Protein AF-A0A7I8DFI3-F1 (afdb_monomer_lite)

Structure (mmCIF, N/CA/C/O backbone):
data_AF-A0A7I8DFI3-F1
#
_entry.id   AF-A0A7I8DFI3-F1
#
loop_
_atom_site.group_PDB
_atom_site.id
_atom_site.type_symbol
_atom_site.label_atom_id
_atom_site.label_alt_id
_atom_site.label_comp_id
_atom_site.label_asym_id
_atom_site.label_entity_id
_atom_site.label_seq_id
_atom_site.pdbx_PDB_ins_code
_atom_site.Cartn_x
_atom_site.Cartn_y
_atom_site.Cartn_z
_atom_site.occupancy
_atom_site.B_iso_or_equiv
_atom_site.auth_seq_id
_atom_site.auth_comp_id
_atom_site.auth_asym_id
_atom_site.auth_atom_id
_atom_site.pdbx_PDB_model_num
ATOM 1 N N . MET A 1 1 ? -10.247 8.284 26.588 1.00 48.25 1 MET A N 1
ATOM 2 C CA . MET A 1 1 ? -9.573 8.426 25.280 1.00 48.25 1 MET A CA 1
ATOM 3 C C . MET A 1 1 ? -10.439 7.725 24.254 1.00 48.25 1 MET A C 1
ATOM 5 O O . MET A 1 1 ? -11.076 6.740 24.604 1.00 48.25 1 MET A O 1
ATOM 9 N N . GLN A 1 2 ? -10.587 8.291 23.060 1.00 51.72 2 GLN A N 1
ATOM 10 C CA . GLN A 1 2 ? -11.470 7.732 22.039 1.00 51.72 2 GLN A CA 1
ATOM 11 C C . GLN A 1 2 ? -10.764 6.506 21.440 1.00 51.72 2 GLN A C 1
ATOM 13 O O . GLN A 1 2 ? -9.836 6.651 20.656 1.00 51.72 2 GLN A O 1
ATOM 18 N N . ASN A 1 3 ? -11.140 5.308 21.894 1.00 86.12 3 ASN A N 1
ATOM 19 C CA . ASN A 1 3 ? -10.508 4.035 21.516 1.00 86.12 3 ASN A CA 1
ATOM 20 C C . ASN A 1 3 ? -11.004 3.497 20.161 1.00 86.12 3 ASN A C 1
ATOM 22 O O . ASN A 1 3 ? -10.806 2.327 19.854 1.00 86.12 3 ASN A O 1
ATOM 26 N N . GLU A 1 4 ? -11.672 4.325 19.359 1.00 94.19 4 GLU A N 1
ATOM 27 C CA . GLU A 1 4 ? -12.255 3.931 18.079 1.00 94.19 4 GLU A CA 1
ATOM 28 C C . GLU A 1 4 ? -11.700 4.803 16.952 1.00 94.19 4 GLU A C 1
ATOM 30 O O . GLU A 1 4 ? -11.611 6.024 17.091 1.00 94.19 4 GLU A O 1
ATOM 35 N N . ILE A 1 5 ? -11.354 4.169 15.831 1.00 96.00 5 ILE A N 1
ATOM 36 C CA . ILE A 1 5 ? -10.834 4.817 14.626 1.00 96.00 5 ILE A CA 1
ATOM 37 C C . ILE A 1 5 ? -11.702 4.398 13.439 1.00 96.00 5 ILE A C 1
ATOM 39 O O . ILE A 1 5 ? -11.928 3.208 13.222 1.00 96.00 5 ILE A O 1
ATOM 43 N N . TYR A 1 6 ? -12.177 5.370 12.663 1.00 97.81 6 TYR A N 1
ATOM 44 C CA . TYR A 1 6 ? -12.837 5.103 11.385 1.00 97.81 6 TYR A CA 1
ATOM 45 C C . TYR A 1 6 ? -11.787 4.946 10.292 1.00 97.81 6 TYR A C 1
ATOM 47 O O . TYR A 1 6 ? -10.889 5.778 10.171 1.00 97.81 6 TYR A O 1
ATOM 55 N N . LEU A 1 7 ? -11.908 3.875 9.517 1.00 98.25 7 LEU A N 1
ATOM 56 C CA . LEU A 1 7 ? -10.921 3.463 8.530 1.00 98.25 7 LEU A CA 1
ATOM 57 C C . LEU A 1 7 ? -11.577 3.243 7.168 1.00 98.25 7 LEU A C 1
ATOM 59 O O . LEU A 1 7 ? -12.704 2.751 7.073 1.00 98.25 7 LEU A O 1
ATOM 63 N N . TYR A 1 8 ? -10.8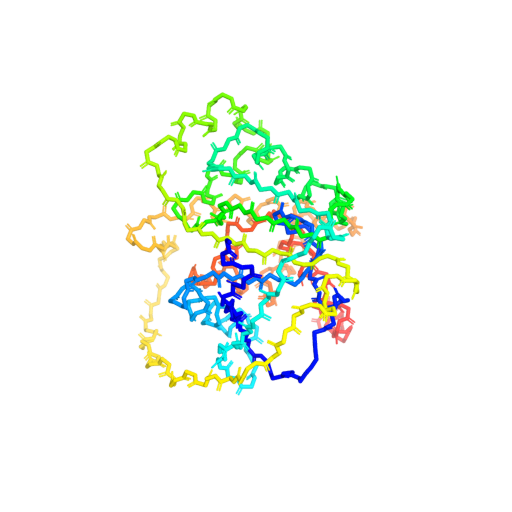32 3.566 6.119 1.00 98.19 8 TYR A N 1
ATOM 64 C CA . TYR A 1 8 ? -11.241 3.439 4.729 1.00 98.19 8 TYR A CA 1
ATOM 65 C C . TYR A 1 8 ? -10.235 2.593 3.952 1.00 98.19 8 TYR A C 1
ATOM 67 O O . TYR A 1 8 ? -9.026 2.772 4.095 1.00 98.19 8 TYR A O 1
ATOM 75 N N . HIS A 1 9 ? -10.735 1.687 3.114 1.00 97.56 9 HIS A N 1
ATOM 76 C CA . HIS A 1 9 ? -9.928 0.866 2.213 1.00 97.56 9 HIS A CA 1
ATOM 77 C C . HIS A 1 9 ? -10.439 0.991 0.779 1.00 97.56 9 HIS A C 1
ATOM 79 O O . HIS A 1 9 ? -11.608 0.710 0.511 1.00 97.56 9 HIS A O 1
ATOM 85 N N . GLY A 1 10 ? -9.560 1.403 -0.133 1.00 95.88 10 GLY A N 1
ATOM 86 C CA . GLY A 1 10 ? -9.844 1.440 -1.564 1.00 95.88 10 GLY A CA 1
ATOM 87 C C . GLY A 1 10 ? -9.598 0.085 -2.219 1.00 95.88 10 GLY A C 1
ATOM 88 O O . GLY A 1 10 ? -8.561 -0.530 -1.991 1.00 95.88 10 GLY A O 1
ATOM 89 N N . THR A 1 11 ? -10.524 -0.376 -3.053 1.00 95.06 11 THR A N 1
ATOM 90 C CA . THR A 1 11 ? -10.401 -1.654 -3.767 1.00 95.06 11 THR A CA 1
ATOM 91 C C . THR A 1 11 ? -11.134 -1.619 -5.106 1.00 95.06 11 THR A C 1
ATOM 93 O O . THR A 1 11 ? -12.069 -0.839 -5.302 1.00 95.06 11 THR A O 1
ATOM 96 N N . ASN A 1 12 ? -10.720 -2.485 -6.027 1.00 92.31 12 ASN A N 1
ATOM 97 C CA . ASN A 1 12 ? -11.369 -2.718 -7.314 1.00 92.31 12 ASN A CA 1
ATOM 98 C C . ASN A 1 12 ? -12.261 -3.980 -7.344 1.00 92.31 12 ASN A C 1
ATOM 100 O O . ASN A 1 12 ? -12.856 -4.306 -8.374 1.00 92.31 12 ASN A O 1
ATOM 104 N N . VAL A 1 13 ? -12.358 -4.695 -6.220 1.00 92.44 13 VAL A N 1
ATOM 105 C CA . VAL A 1 13 ? -13.140 -5.933 -6.061 1.00 92.44 13 VAL A CA 1
ATOM 106 C C . VAL A 1 13 ? -14.003 -5.877 -4.804 1.00 92.44 13 VAL A C 1
ATOM 108 O O . VAL A 1 13 ? -13.633 -5.235 -3.815 1.00 92.44 13 VAL A O 1
ATOM 111 N N . LYS A 1 14 ? -15.156 -6.549 -4.820 1.00 90.69 14 LYS A N 1
ATOM 112 C CA . LYS A 1 14 ? -16.031 -6.651 -3.646 1.00 90.69 14 LYS A CA 1
ATOM 113 C C . LYS A 1 14 ? -15.578 -7.803 -2.753 1.00 90.69 14 LYS A C 1
ATOM 115 O O . LYS A 1 14 ? -15.264 -8.886 -3.230 1.00 90.69 14 LYS A O 1
ATOM 120 N N . PHE A 1 15 ? -15.608 -7.583 -1.444 1.00 91.88 15 PHE A N 1
ATOM 121 C CA . PHE A 1 15 ? -15.392 -8.633 -0.453 1.00 91.88 15 PHE A CA 1
ATOM 122 C C . PHE A 1 15 ? -16.212 -8.351 0.806 1.00 91.88 15 PHE A C 1
ATOM 124 O O . PHE A 1 15 ? -16.475 -7.193 1.130 1.00 91.88 15 PHE A O 1
ATOM 131 N N . ASP A 1 16 ? -16.593 -9.410 1.518 1.00 87.00 16 ASP A N 1
ATOM 132 C CA . ASP A 1 16 ? -17.374 -9.310 2.760 1.00 87.00 16 ASP A CA 1
ATOM 133 C C . ASP A 1 16 ? -16.516 -9.551 4.013 1.00 87.00 16 ASP A C 1
ATOM 135 O O . ASP A 1 16 ? -16.893 -9.162 5.117 1.00 87.00 16 ASP A O 1
ATOM 139 N N . GLN A 1 17 ? -15.346 -10.179 3.854 1.00 90.38 17 GLN A N 1
ATOM 140 C CA . GLN A 1 17 ? -14.387 -10.434 4.929 1.00 90.38 17 GLN A CA 1
ATOM 141 C C . GLN A 1 17 ? -12.964 -10.128 4.465 1.00 90.38 17 GLN A C 1
ATOM 143 O O . GLN A 1 17 ? -12.617 -10.350 3.307 1.00 90.38 17 GLN A O 1
ATOM 148 N N . VAL A 1 18 ? -12.147 -9.610 5.383 1.00 95.50 18 VAL A N 1
ATOM 149 C CA . VAL A 1 18 ? -10.734 -9.326 5.125 1.00 95.50 18 VAL A CA 1
ATOM 150 C C . VAL A 1 18 ? -9.937 -10.624 5.199 1.00 95.50 18 VAL A C 1
ATOM 152 O O . VAL A 1 18 ? -9.877 -11.254 6.254 1.00 95.50 18 VAL A O 1
ATOM 155 N N . ASP A 1 19 ? -9.272 -10.975 4.102 1.00 93.44 19 ASP A N 1
ATOM 156 C CA . ASP A 1 19 ? -8.292 -12.056 4.058 1.00 93.44 19 ASP A CA 1
ATOM 157 C C . ASP A 1 19 ? -6.884 -11.483 3.840 1.00 93.44 19 ASP A C 1
ATOM 159 O O . ASP A 1 19 ? -6.565 -10.920 2.791 1.00 93.44 19 ASP A O 1
ATOM 163 N N . LEU A 1 20 ? -6.021 -11.638 4.848 1.00 93.81 20 LEU A N 1
ATOM 164 C CA . LEU A 1 20 ? -4.635 -11.159 4.811 1.00 93.81 20 LEU A CA 1
ATOM 165 C C . LEU A 1 20 ? -3.790 -11.877 3.749 1.00 93.81 20 LEU A C 1
ATOM 167 O O . LEU A 1 20 ? -2.759 -11.345 3.329 1.00 93.81 20 LEU A O 1
ATOM 171 N N . SER A 1 21 ? -4.217 -13.056 3.282 1.00 89.50 21 SER A N 1
ATOM 172 C CA . SER A 1 21 ? -3.519 -13.803 2.235 1.00 89.50 21 SER A CA 1
ATOM 173 C C . SER A 1 21 ? -3.510 -13.061 0.890 1.00 89.50 21 SER A C 1
ATOM 175 O O . SER A 1 21 ? -2.539 -13.182 0.143 1.00 89.50 21 SER A O 1
ATOM 177 N N . PHE A 1 22 ? -4.503 -12.199 0.636 1.00 89.62 22 PHE A N 1
ATOM 178 C CA . PHE A 1 22 ? -4.597 -11.373 -0.573 1.00 89.62 22 PHE A CA 1
ATOM 179 C C . PHE A 1 22 ? -3.650 -10.166 -0.563 1.00 89.62 22 PHE A C 1
ATOM 181 O O . PHE A 1 22 ? -3.487 -9.497 -1.587 1.00 89.62 22 PHE A O 1
ATOM 188 N N . SER A 1 23 ? -2.993 -9.870 0.566 1.00 90.19 23 SER A N 1
ATOM 189 C CA . SER A 1 23 ? -1.974 -8.825 0.587 1.00 90.19 23 SER A CA 1
ATOM 190 C C . SER A 1 23 ? -0.797 -9.227 -0.288 1.00 90.19 23 SER A C 1
ATOM 192 O O . SER A 1 23 ? -0.110 -10.216 -0.003 1.00 90.19 23 SER A O 1
ATOM 194 N N . LYS A 1 24 ? -0.512 -8.382 -1.283 1.00 87.25 24 LYS A N 1
ATOM 195 C CA . LYS A 1 24 ? 0.740 -8.433 -2.039 1.00 87.25 24 LYS A CA 1
ATOM 196 C C . LYS A 1 24 ? 1.934 -8.267 -1.106 1.00 87.25 24 LYS A C 1
ATOM 198 O O . LYS A 1 24 ? 1.814 -7.663 -0.036 1.00 87.25 24 LYS A O 1
ATOM 203 N N . ASP A 1 25 ? 3.052 -8.831 -1.536 1.00 87.44 25 ASP A N 1
ATOM 204 C CA . ASP A 1 25 ? 4.311 -8.745 -0.818 1.00 87.44 25 ASP A CA 1
ATOM 205 C C . ASP A 1 25 ? 5.006 -7.386 -1.024 1.00 87.44 25 ASP A C 1
ATOM 207 O O . ASP A 1 25 ? 4.567 -6.586 -1.855 1.00 87.44 25 ASP A O 1
ATOM 211 N N . LYS A 1 26 ? 6.069 -7.123 -0.251 1.00 88.00 26 LYS A N 1
ATOM 212 C CA . LYS A 1 26 ? 6.933 -5.929 -0.355 1.00 88.00 26 LYS A CA 1
ATOM 213 C C . LYS A 1 26 ? 6.179 -4.598 -0.219 1.00 88.00 26 LYS A C 1
ATOM 215 O O . LYS A 1 26 ? 6.504 -3.605 -0.864 1.00 88.00 26 LYS A O 1
ATOM 220 N N . ARG A 1 27 ? 5.149 -4.570 0.631 1.00 91.62 27 ARG A N 1
ATOM 221 C CA . ARG A 1 27 ? 4.445 -3.338 1.026 1.00 91.62 27 ARG A CA 1
ATOM 222 C C . ARG A 1 27 ? 5.222 -2.591 2.108 1.00 91.62 27 ARG A C 1
ATOM 224 O O . ARG A 1 27 ? 6.031 -3.189 2.803 1.00 91.62 27 ARG A O 1
ATOM 231 N N . ASP A 1 28 ? 4.922 -1.308 2.290 1.00 92.19 28 ASP A N 1
ATOM 232 C CA . ASP A 1 28 ? 5.616 -0.411 3.230 1.00 92.19 28 ASP A CA 1
ATOM 233 C C . ASP A 1 28 ? 5.761 -0.974 4.647 1.00 92.19 28 ASP A C 1
ATOM 235 O O . ASP A 1 28 ? 6.822 -0.866 5.253 1.00 92.19 28 ASP A O 1
ATOM 239 N N . PHE A 1 29 ? 4.712 -1.609 5.168 1.00 96.00 29 PHE A N 1
ATOM 240 C CA . PHE A 1 29 ? 4.711 -2.236 6.492 1.00 96.00 29 PHE A CA 1
ATOM 241 C C . PHE A 1 29 ? 4.615 -3.770 6.391 1.00 96.00 29 PHE A C 1
ATOM 243 O O . PHE A 1 29 ? 4.198 -4.437 7.325 1.00 96.00 29 PHE A O 1
ATOM 250 N N . GLY A 1 30 ? 4.961 -4.355 5.240 1.00 94.44 30 GLY A N 1
ATOM 251 C CA . GLY A 1 30 ? 4.853 -5.796 4.994 1.00 94.44 30 GLY A CA 1
ATOM 252 C C . GLY A 1 30 ? 3.427 -6.266 4.681 1.00 94.44 30 GLY A C 1
ATOM 253 O O . GLY A 1 30 ? 2.502 -5.470 4.510 1.00 94.44 30 GLY A O 1
ATOM 254 N N . ARG A 1 31 ? 3.213 -7.576 4.553 1.00 95.00 31 ARG A N 1
ATOM 255 C CA . ARG A 1 31 ? 1.882 -8.109 4.196 1.00 95.00 31 ARG A CA 1
ATOM 256 C C . ARG A 1 31 ? 0.833 -7.774 5.262 1.00 95.00 31 ARG A C 1
ATOM 258 O O . ARG A 1 31 ? 1.045 -8.027 6.445 1.00 95.00 31 ARG A O 1
ATOM 265 N N . GLY A 1 32 ? -0.311 -7.234 4.846 1.00 96.00 32 GLY A N 1
ATOM 266 C CA . GLY A 1 32 ? -1.384 -6.837 5.755 1.00 96.00 32 GLY A CA 1
ATOM 267 C C . GLY A 1 32 ? -2.592 -6.221 5.052 1.00 96.00 32 GLY A C 1
ATOM 268 O O . GLY A 1 32 ? -2.612 -6.039 3.835 1.00 96.00 32 GLY A O 1
ATOM 269 N N . PHE A 1 33 ? -3.613 -5.886 5.835 1.00 97.69 33 PHE A N 1
ATOM 270 C CA . PHE A 1 33 ? -4.779 -5.147 5.362 1.00 97.69 33 PHE A CA 1
ATOM 271 C C . PHE A 1 33 ? -4.582 -3.652 5.594 1.00 97.69 33 PHE A C 1
ATOM 273 O O . PHE A 1 33 ? -4.544 -3.201 6.738 1.00 97.69 33 PHE A O 1
ATOM 280 N N . TYR A 1 34 ? -4.437 -2.902 4.503 1.00 97.38 34 TYR A N 1
ATOM 281 C CA . TYR A 1 34 ? -4.100 -1.481 4.525 1.00 97.38 34 TYR A CA 1
ATOM 282 C C . TYR A 1 34 ? -5.341 -0.606 4.437 1.00 97.38 34 TYR A C 1
ATOM 284 O O . TYR A 1 34 ? -6.201 -0.793 3.576 1.00 97.38 34 TYR A O 1
ATOM 292 N N . THR A 1 35 ? -5.393 0.384 5.314 1.00 97.94 35 THR A N 1
ATOM 293 C CA . THR A 1 35 ? -6.484 1.346 5.438 1.00 97.94 35 THR A CA 1
ATOM 294 C C . THR A 1 35 ? -5.926 2.741 5.723 1.00 97.94 35 THR A C 1
ATOM 296 O O . THR A 1 35 ? -4.728 2.905 5.939 1.00 97.94 35 THR A O 1
ATOM 299 N N . THR A 1 36 ? -6.784 3.752 5.740 1.00 97.44 36 THR A N 1
ATOM 300 C CA . THR A 1 36 ? -6.435 5.137 6.095 1.00 97.44 36 THR A CA 1
ATOM 301 C C . THR A 1 36 ? -7.608 5.802 6.813 1.00 97.44 36 THR A C 1
ATOM 303 O O . THR A 1 36 ? -8.752 5.365 6.660 1.00 97.44 36 THR A O 1
ATOM 306 N N . THR A 1 37 ? -7.356 6.855 7.589 1.00 97.00 37 THR A N 1
ATOM 307 C CA . THR A 1 37 ? -8.430 7.697 8.142 1.00 97.00 37 THR A CA 1
ATOM 308 C C . THR A 1 37 ? -8.954 8.730 7.137 1.00 97.00 37 THR A C 1
ATOM 310 O O . THR A 1 37 ? -10.011 9.325 7.364 1.00 97.00 37 THR A O 1
ATOM 313 N N . PHE A 1 38 ? -8.281 8.899 5.993 1.00 94.50 38 PHE A N 1
ATOM 314 C CA . PHE A 1 38 ? -8.632 9.854 4.941 1.00 94.50 38 PHE A CA 1
ATOM 315 C C . PHE A 1 38 ? -9.396 9.161 3.809 1.00 94.50 38 PHE A C 1
ATOM 317 O O . PHE A 1 38 ? -8.842 8.370 3.045 1.00 94.50 38 PHE A O 1
ATOM 324 N N . ARG A 1 39 ? -10.692 9.455 3.671 1.00 95.00 39 ARG A N 1
ATOM 325 C CA . ARG A 1 39 ? -11.537 8.795 2.663 1.00 95.00 39 ARG A CA 1
ATOM 326 C C . ARG A 1 39 ? -11.050 9.065 1.242 1.00 95.00 39 ARG A C 1
ATOM 328 O O . ARG A 1 39 ? -11.018 8.145 0.434 1.00 95.00 39 ARG A O 1
ATOM 335 N N . GLU A 1 40 ? -10.657 10.297 0.955 1.00 90.38 40 GLU A N 1
ATOM 336 C CA . GLU A 1 40 ? -10.222 10.751 -0.367 1.00 90.38 40 GLU A CA 1
ATOM 337 C C . GLU A 1 40 ? -9.001 9.953 -0.857 1.00 90.38 40 GLU A C 1
ATOM 339 O O . GLU A 1 40 ? -8.910 9.601 -2.033 1.00 90.38 40 GLU A O 1
ATOM 344 N N . GLN A 1 41 ? -8.101 9.577 0.057 1.00 88.44 41 GLN A N 1
ATOM 345 C CA . GLN A 1 41 ? -6.962 8.711 -0.251 1.00 88.44 41 GLN A CA 1
ATOM 346 C C . GLN A 1 41 ? -7.410 7.288 -0.611 1.00 88.44 41 GLN A C 1
ATOM 348 O O . GLN A 1 41 ? -6.894 6.704 -1.563 1.00 88.44 41 GLN A O 1
ATOM 353 N N . ALA A 1 42 ? -8.395 6.730 0.101 1.00 94.62 42 ALA A N 1
ATOM 354 C CA . ALA A 1 42 ? -8.972 5.434 -0.254 1.00 94.62 42 ALA A CA 1
ATOM 355 C C . ALA A 1 42 ? -9.707 5.476 -1.608 1.00 94.62 42 ALA A C 1
ATOM 357 O O . ALA A 1 42 ? -9.641 4.510 -2.366 1.00 94.62 42 ALA A O 1
ATOM 358 N N . GLU A 1 43 ? -10.368 6.587 -1.943 1.00 92.56 43 GLU A N 1
ATOM 359 C CA . GLU A 1 43 ? -11.008 6.788 -3.250 1.00 92.56 43 GLU A CA 1
ATOM 360 C C . GLU A 1 43 ? -9.981 6.805 -4.389 1.00 92.56 43 GLU A C 1
ATOM 362 O O . GLU A 1 43 ? -10.131 6.060 -5.361 1.00 92.56 43 GLU A O 1
ATOM 367 N N . GLY A 1 44 ? -8.905 7.587 -4.236 1.00 86.81 44 GLY A N 1
ATOM 368 C CA . GLY A 1 44 ? -7.798 7.618 -5.195 1.00 86.81 44 GLY A CA 1
ATOM 369 C C . GLY A 1 44 ? -7.116 6.257 -5.338 1.00 86.81 44 GLY A C 1
ATOM 370 O O . GLY A 1 44 ? -6.833 5.811 -6.448 1.00 86.81 44 GLY A O 1
ATOM 371 N N . TRP A 1 45 ? -6.932 5.529 -4.234 1.00 89.75 45 TRP A N 1
ATOM 372 C CA . TRP A 1 45 ? -6.381 4.176 -4.285 1.00 89.75 45 TRP A CA 1
ATOM 373 C C . TRP A 1 45 ? -7.299 3.191 -5.025 1.00 89.75 45 TRP A C 1
ATOM 375 O O . TRP A 1 45 ? -6.816 2.406 -5.839 1.00 89.75 45 TRP A O 1
ATOM 385 N N . ALA A 1 46 ? -8.619 3.253 -4.812 1.00 90.62 46 ALA A N 1
ATOM 386 C CA . ALA A 1 46 ? -9.582 2.432 -5.553 1.00 90.62 46 ALA A CA 1
ATOM 387 C C . ALA A 1 46 ? -9.538 2.716 -7.065 1.00 90.62 46 ALA A C 1
ATOM 389 O O . ALA A 1 46 ? -9.645 1.795 -7.876 1.00 90.62 46 ALA A O 1
ATOM 390 N N . GLU A 1 47 ? -9.347 3.981 -7.451 1.00 85.62 47 GLU A N 1
ATOM 391 C CA . GLU A 1 47 ? -9.116 4.376 -8.841 1.00 85.62 47 GLU A CA 1
ATOM 392 C C . GLU A 1 47 ? -7.837 3.776 -9.413 1.00 85.62 47 GLU A C 1
ATOM 394 O O . GLU A 1 47 ? -7.900 3.102 -10.442 1.00 85.62 47 GLU A O 1
ATOM 399 N N . ASN A 1 48 ? -6.713 3.932 -8.716 1.00 81.81 48 ASN A N 1
ATOM 400 C CA . ASN A 1 48 ? -5.430 3.386 -9.150 1.00 81.81 48 ASN A CA 1
ATOM 401 C C . ASN A 1 48 ? -5.493 1.861 -9.298 1.00 81.81 48 ASN A C 1
ATOM 403 O O . ASN A 1 48 ? -5.013 1.321 -10.292 1.00 81.81 48 ASN A O 1
ATOM 407 N N . MET A 1 49 ? -6.132 1.161 -8.355 1.00 84.69 49 MET A N 1
ATOM 408 C CA . MET A 1 49 ? -6.320 -0.292 -8.417 1.00 84.69 49 MET A CA 1
ATOM 409 C C . MET A 1 49 ? -7.154 -0.717 -9.627 1.00 84.69 49 MET A C 1
ATOM 411 O O . MET A 1 49 ? -6.801 -1.685 -10.298 1.00 84.69 49 MET A O 1
ATOM 415 N N . TYR A 1 50 ? -8.221 0.018 -9.944 1.00 83.00 50 TYR A N 1
ATOM 416 C CA . TYR A 1 50 ? -9.048 -0.270 -11.115 1.00 83.00 50 TYR A CA 1
ATOM 417 C C . TYR A 1 50 ? -8.323 0.027 -12.433 1.00 83.00 50 TYR A C 1
ATOM 419 O O . TYR A 1 50 ? -8.413 -0.757 -13.372 1.00 83.00 50 TYR A O 1
ATOM 427 N N . ILE A 1 51 ? -7.544 1.111 -12.504 1.00 73.25 51 ILE A N 1
ATOM 428 C CA . ILE A 1 51 ? -6.708 1.423 -13.676 1.00 73.25 51 ILE A CA 1
ATOM 429 C C . ILE A 1 51 ? -5.632 0.348 -13.884 1.00 73.25 51 ILE A C 1
ATOM 431 O O . ILE A 1 51 ? -5.380 -0.046 -15.024 1.00 73.25 51 ILE A O 1
ATOM 435 N N . ARG A 1 52 ? -5.005 -0.124 -12.796 1.00 78.19 52 ARG A N 1
ATOM 436 C CA . ARG A 1 52 ? -3.967 -1.167 -12.827 1.00 78.19 52 ARG A CA 1
ATOM 437 C C . ARG A 1 52 ? -4.519 -2.523 -13.259 1.00 78.19 52 ARG A C 1
ATOM 439 O O . ARG A 1 52 ? -3.919 -3.183 -14.096 1.00 78.19 52 ARG A O 1
ATOM 446 N N . TYR A 1 53 ? -5.623 -2.954 -12.652 1.00 80.75 53 TYR A N 1
ATOM 447 C CA . TYR A 1 53 ? -6.034 -4.362 -12.676 1.00 80.75 53 TYR A CA 1
ATOM 448 C C . TYR A 1 53 ? -7.445 -4.596 -13.235 1.00 80.75 53 TYR A C 1
ATOM 450 O O . TYR A 1 53 ? -7.897 -5.737 -13.285 1.00 80.75 53 TYR A O 1
ATOM 458 N N . GLY A 1 54 ? -8.171 -3.551 -13.639 1.00 79.62 54 GLY A N 1
ATOM 459 C CA . GLY A 1 54 ? -9.596 -3.658 -13.962 1.00 79.62 54 GLY A CA 1
ATOM 460 C C . GLY A 1 54 ? -10.412 -4.021 -12.720 1.00 79.62 54 GLY A C 1
ATOM 461 O O . GLY A 1 54 ? -10.140 -3.516 -11.636 1.00 79.62 54 GLY A O 1
ATOM 462 N N . GLY A 1 55 ? -11.400 -4.906 -12.850 1.00 82.31 55 GLY A N 1
ATOM 463 C CA . GLY A 1 55 ? -12.196 -5.419 -11.727 1.00 82.31 55 GLY A CA 1
ATOM 464 C C . GLY A 1 55 ? -13.685 -5.095 -11.830 1.00 82.31 55 GLY A C 1
ATOM 465 O O . GLY A 1 55 ? -14.174 -4.631 -12.860 1.00 82.31 55 GLY A O 1
ATOM 466 N N . GLU A 1 56 ? -14.418 -5.353 -10.749 1.00 88.81 56 GLU A N 1
ATOM 467 C CA . GLU A 1 56 ? -15.878 -5.179 -10.692 1.00 88.81 56 GLU A CA 1
ATOM 468 C C . GLU A 1 56 ? -16.312 -3.709 -10.645 1.00 88.81 56 GLU A C 1
ATOM 470 O O . GLU A 1 56 ? -17.483 -3.398 -10.853 1.00 88.81 56 GLU A O 1
ATOM 475 N N . GLY A 1 57 ? -15.389 -2.807 -10.321 1.00 89.19 57 GLY A N 1
ATOM 476 C CA . GLY A 1 57 ? -15.659 -1.386 -10.167 1.00 89.19 57 GLY A CA 1
ATOM 477 C C . GLY A 1 57 ? -14.649 -0.744 -9.233 1.00 89.19 57 GLY A C 1
ATOM 478 O O . GLY A 1 57 ? -13.532 -1.228 -9.086 1.00 89.19 57 GLY A O 1
ATOM 479 N N . ARG A 1 58 ? -15.044 0.355 -8.595 1.00 92.62 58 ARG A N 1
ATOM 480 C CA . ARG A 1 58 ? -14.214 1.086 -7.633 1.00 92.62 58 ARG A CA 1
ATOM 481 C C . ARG A 1 58 ? -14.986 1.247 -6.346 1.00 92.62 58 ARG A C 1
ATOM 483 O O . ARG A 1 58 ? -16.062 1.847 -6.349 1.00 92.62 58 ARG A O 1
ATOM 490 N N . PHE A 1 59 ? -14.444 0.723 -5.259 1.00 96.00 59 PHE A N 1
ATOM 491 C CA . PHE A 1 59 ? -15.140 0.664 -3.986 1.00 96.00 59 PHE A CA 1
ATOM 492 C C . PHE A 1 59 ? -14.284 1.247 -2.872 1.00 96.00 59 PHE A C 1
ATOM 494 O O . PHE A 1 59 ? -13.081 1.003 -2.797 1.00 96.00 59 PHE A O 1
ATOM 501 N N . VAL A 1 60 ? -14.943 1.975 -1.976 1.00 97.50 60 VAL A N 1
ATOM 502 C CA . VAL A 1 60 ? -14.398 2.335 -0.670 1.00 97.50 60 VAL A CA 1
ATOM 503 C C . VAL A 1 60 ? -15.134 1.531 0.383 1.00 97.50 60 VAL A C 1
ATOM 505 O O . VAL A 1 60 ? -16.344 1.678 0.568 1.00 97.50 60 VAL A O 1
ATOM 508 N N . MET A 1 61 ? -14.388 0.676 1.064 1.00 97.62 61 MET A N 1
ATOM 509 C CA . MET A 1 61 ? -14.857 -0.133 2.179 1.00 97.62 61 MET A CA 1
ATOM 510 C C . MET A 1 61 ? -14.654 0.662 3.472 1.00 97.62 61 MET A C 1
ATOM 512 O O . MET A 1 61 ? -13.571 1.204 3.699 1.00 97.62 61 MET A O 1
ATOM 516 N N . GLU A 1 62 ? -15.692 0.756 4.301 1.00 97.94 62 GLU A N 1
ATOM 517 C CA . GLU A 1 62 ? -15.695 1.533 5.542 1.00 97.94 62 GLU A CA 1
ATOM 518 C C . GLU A 1 62 ? -15.650 0.593 6.751 1.00 97.94 62 GLU A C 1
ATOM 520 O O . GLU A 1 62 ? -16.418 -0.372 6.837 1.00 97.94 62 GLU A O 1
ATOM 525 N N . PHE A 1 63 ? -14.769 0.890 7.703 1.00 98.00 63 PHE A N 1
ATOM 526 C CA . PHE A 1 63 ? -14.573 0.093 8.909 1.00 98.00 63 PHE A CA 1
ATOM 527 C C . PHE A 1 63 ? -14.475 0.967 10.158 1.00 98.00 63 PHE A C 1
ATOM 529 O O . PHE A 1 63 ? -14.164 2.159 10.096 1.00 98.00 63 PHE A O 1
ATOM 536 N N . LYS A 1 64 ? -14.688 0.337 11.312 1.00 97.75 64 LYS A N 1
ATOM 537 C CA . LYS A 1 64 ? -14.372 0.874 12.634 1.00 97.75 64 LYS A CA 1
ATOM 538 C C . LYS A 1 64 ? -13.399 -0.063 13.337 1.00 97.75 64 LYS A C 1
ATOM 540 O O . LYS A 1 64 ? -13.726 -1.226 13.555 1.00 97.75 64 LYS A O 1
ATOM 545 N N . LEU A 1 65 ? -12.228 0.442 13.699 1.00 97.50 65 LEU A N 1
ATOM 546 C CA . LEU A 1 65 ? -11.228 -0.276 14.482 1.00 97.50 65 LEU A CA 1
ATOM 547 C C . LEU A 1 65 ? -11.316 0.142 15.947 1.00 97.50 65 LEU A C 1
ATOM 549 O O . LEU A 1 65 ? -11.269 1.333 16.250 1.00 97.50 65 LEU A O 1
ATOM 553 N N . GLN A 1 66 ? -11.385 -0.835 16.847 1.00 97.12 66 GLN A N 1
ATOM 554 C CA . GLN A 1 66 ? -11.297 -0.607 18.286 1.00 97.12 66 GLN A CA 1
ATOM 555 C C . GLN A 1 66 ? -9.881 -0.908 18.793 1.00 97.12 66 GLN A C 1
ATOM 557 O O . GLN A 1 66 ? -9.444 -2.056 18.795 1.00 97.12 66 GLN A O 1
ATOM 562 N N . LEU A 1 67 ? -9.161 0.115 19.253 1.00 95.00 67 LEU A N 1
ATOM 563 C CA . LEU A 1 67 ? -7.852 -0.064 19.878 1.00 95.00 67 LEU A CA 1
ATOM 564 C C . LEU A 1 67 ? -8.002 -0.511 21.336 1.00 95.00 67 LEU A C 1
ATOM 566 O O . LEU A 1 67 ? -8.795 0.041 22.106 1.00 95.00 67 LEU A O 1
ATOM 570 N N . THR A 1 68 ? -7.205 -1.505 21.720 1.00 94.00 68 THR A N 1
ATOM 571 C CA . THR A 1 68 ? -7.174 -2.079 23.067 1.00 94.00 68 THR A CA 1
ATOM 572 C C . THR A 1 68 ? -5.731 -2.313 23.500 1.00 94.00 68 THR A C 1
ATOM 574 O O . THR A 1 68 ? -4.836 -2.415 22.663 1.00 94.00 68 THR A O 1
ATOM 577 N N . GLU A 1 69 ? -5.504 -2.430 24.808 1.00 93.00 69 GLU A N 1
ATOM 578 C CA . GLU A 1 69 ? -4.183 -2.752 25.371 1.00 93.00 69 GLU A CA 1
ATOM 579 C C . GLU A 1 69 ? -3.706 -4.164 24.997 1.00 93.00 69 GLU A C 1
ATOM 581 O O . GLU A 1 69 ? -2.523 -4.471 25.112 1.00 93.00 69 GLU A O 1
ATOM 586 N N . GLU A 1 70 ? -4.609 -5.026 24.521 1.00 94.44 70 GLU A N 1
ATOM 587 C CA . GLU A 1 70 ? -4.242 -6.353 24.040 1.00 94.44 70 GLU A CA 1
ATOM 588 C C . GLU A 1 70 ? -3.471 -6.280 22.721 1.00 94.44 70 GLU A C 1
ATOM 590 O O . GLU A 1 70 ? -2.671 -7.171 22.455 1.00 94.44 70 GLU A O 1
ATOM 595 N N . LEU A 1 71 ? -3.696 -5.264 21.882 1.00 97.12 71 LEU A N 1
ATOM 596 C CA . LEU A 1 71 ? -3.071 -5.145 20.564 1.00 97.12 71 LEU A CA 1
ATOM 597 C C . LEU A 1 71 ? -1.667 -4.541 20.660 1.00 97.12 71 LEU A C 1
ATOM 599 O O . LEU A 1 71 ? -1.466 -3.483 21.254 1.00 97.12 71 LEU A O 1
ATOM 603 N N . SER A 1 72 ? -0.695 -5.176 20.003 1.00 97.81 72 SER A N 1
ATOM 604 C CA . SER A 1 72 ? 0.633 -4.584 19.832 1.00 97.81 72 SER A CA 1
ATOM 605 C C . SER A 1 72 ? 0.607 -3.583 18.677 1.00 97.81 72 SER A C 1
ATOM 607 O O . SER A 1 72 ? 0.494 -3.979 17.515 1.00 97.81 72 SER A O 1
ATOM 609 N N . VAL A 1 73 ? 0.689 -2.288 18.990 1.00 97.56 73 VAL A N 1
ATOM 610 C CA . VAL A 1 73 ? 0.573 -1.205 18.003 1.00 97.56 73 VAL A CA 1
ATOM 611 C C . VAL A 1 73 ? 1.887 -0.438 17.895 1.00 97.56 73 VAL A C 1
ATOM 613 O O . VAL A 1 73 ? 2.362 0.114 18.888 1.00 97.56 73 VAL A O 1
ATOM 616 N N . MET A 1 74 ? 2.441 -0.349 16.685 1.00 97.56 74 MET A N 1
ATOM 617 C CA . MET A 1 74 ? 3.529 0.580 16.370 1.00 97.56 74 MET A CA 1
ATOM 618 C C . MET A 1 74 ? 2.961 1.846 15.741 1.00 97.56 74 MET A C 1
ATOM 620 O O . MET A 1 74 ? 2.170 1.768 14.803 1.00 97.56 74 MET A O 1
ATOM 624 N N . LYS A 1 75 ? 3.377 3.017 16.234 1.00 97.06 75 LYS A N 1
ATOM 625 C CA . LYS A 1 75 ? 2.960 4.310 15.684 1.00 97.06 75 LYS A CA 1
ATOM 626 C C . LYS A 1 75 ? 4.161 5.184 15.347 1.00 97.06 75 LYS A C 1
ATOM 628 O O . LYS A 1 75 ? 4.889 5.609 16.241 1.00 97.06 75 LYS A O 1
ATOM 633 N N . TYR A 1 76 ? 4.302 5.518 14.070 1.00 96.56 76 TYR A N 1
ATOM 634 C CA . TYR A 1 76 ? 5.268 6.495 13.585 1.00 96.56 76 TYR A CA 1
ATOM 635 C C . TYR A 1 76 ? 4.654 7.899 13.623 1.00 96.56 76 TYR A C 1
ATOM 637 O O . TYR A 1 76 ? 3.582 8.110 13.051 1.00 96.56 76 TYR A O 1
ATOM 645 N N . PRO A 1 77 ? 5.295 8.876 14.290 1.00 92.06 77 PRO A N 1
ATOM 646 C CA . PRO A 1 77 ? 4.752 10.228 14.419 1.00 92.06 77 PRO A CA 1
ATOM 647 C C . PRO A 1 77 ? 4.893 11.066 13.137 1.00 92.06 77 PRO A C 1
ATOM 649 O O . PRO A 1 77 ? 4.329 12.153 13.062 1.00 92.06 77 PRO A O 1
ATOM 652 N N . GLY A 1 78 ? 5.654 10.590 12.150 1.00 92.69 78 GLY A N 1
ATOM 653 C CA . GLY A 1 78 ? 5.953 11.306 10.916 1.00 92.69 78 GLY A CA 1
ATOM 654 C C . GLY A 1 78 ? 6.989 10.563 10.074 1.00 92.69 78 GLY A C 1
ATOM 655 O O . GLY A 1 78 ? 7.263 9.387 10.315 1.00 92.69 78 GLY A O 1
ATOM 656 N N . LEU A 1 79 ? 7.564 11.267 9.099 1.00 93.12 79 LEU A N 1
ATOM 657 C CA . LEU A 1 79 ? 8.593 10.769 8.177 1.00 93.12 79 LEU A CA 1
ATOM 658 C C . LEU A 1 79 ? 9.954 10.641 8.894 1.00 93.12 79 LEU A C 1
ATOM 660 O O . LEU A 1 79 ? 10.872 11.420 8.648 1.00 93.12 79 LEU A O 1
ATOM 664 N N . THR A 1 80 ? 10.059 9.713 9.850 1.00 94.56 80 THR A N 1
ATOM 665 C CA . THR A 1 80 ? 11.261 9.520 10.683 1.00 94.56 80 THR A CA 1
ATOM 666 C C . THR A 1 80 ? 12.238 8.500 10.092 1.00 94.56 80 THR A C 1
ATOM 668 O O . THR A 1 80 ? 11.916 7.760 9.159 1.00 94.56 80 THR A O 1
ATOM 671 N N . SER A 1 81 ? 13.445 8.430 10.660 1.00 95.25 81 SER A N 1
ATOM 672 C CA . SER A 1 81 ? 14.463 7.421 10.333 1.00 95.25 81 SER A CA 1
ATOM 673 C C . SER A 1 81 ? 13.953 5.991 10.506 1.00 95.25 81 SER A C 1
ATOM 675 O O . SER A 1 81 ? 14.207 5.136 9.658 1.00 95.25 81 SER A O 1
ATOM 677 N N . GLU A 1 82 ? 13.216 5.729 11.583 1.00 96.12 82 GLU A N 1
ATOM 678 C CA . GLU A 1 82 ? 12.687 4.405 11.923 1.00 96.12 82 GLU A CA 1
ATOM 679 C C . GLU A 1 82 ? 11.569 3.999 10.959 1.00 96.12 82 GLU A C 1
ATOM 681 O O . GLU A 1 82 ? 11.479 2.832 10.581 1.00 96.12 82 GLU A O 1
ATOM 686 N N . TRP A 1 83 ? 10.744 4.962 10.531 1.00 96.25 83 TRP A N 1
ATOM 687 C CA . TRP A 1 83 ? 9.727 4.742 9.502 1.00 96.25 83 TRP A CA 1
ATOM 688 C C . TRP A 1 83 ? 10.373 4.406 8.153 1.00 96.25 83 TRP A C 1
ATOM 690 O O . TRP A 1 83 ? 9.984 3.432 7.512 1.00 96.25 83 TRP A O 1
ATOM 700 N N . LEU A 1 84 ? 11.417 5.144 7.756 1.00 95.19 84 LEU A N 1
ATOM 701 C CA . LEU A 1 84 ? 12.178 4.841 6.541 1.00 95.19 84 LEU A CA 1
ATOM 702 C C . LEU A 1 84 ? 12.807 3.444 6.585 1.00 95.19 84 LEU A C 1
ATOM 704 O O . LEU A 1 84 ? 12.726 2.715 5.597 1.00 95.19 84 LEU A O 1
ATOM 708 N N . SER A 1 85 ? 13.412 3.064 7.716 1.00 95.19 85 SER A N 1
ATOM 709 C CA . SER A 1 85 ? 14.005 1.730 7.879 1.00 95.19 85 SER A CA 1
ATOM 710 C C . SER A 1 85 ? 12.945 0.639 7.748 1.00 95.19 85 SER A C 1
ATOM 712 O O . SER A 1 85 ? 13.139 -0.291 6.975 1.00 95.19 85 SER A O 1
ATOM 714 N N . MET A 1 86 ? 11.793 0.803 8.411 1.00 95.50 86 MET A N 1
ATOM 715 C CA . MET A 1 86 ? 10.667 -0.133 8.313 1.00 95.50 86 MET A CA 1
ATOM 716 C C . MET A 1 86 ? 10.230 -0.338 6.858 1.00 95.50 86 MET A C 1
ATOM 718 O O . MET A 1 86 ? 10.058 -1.475 6.421 1.00 95.50 86 MET A O 1
ATOM 722 N N . ILE A 1 87 ? 10.095 0.745 6.089 1.00 94.19 87 ILE A N 1
ATOM 723 C CA . ILE A 1 87 ? 9.739 0.655 4.668 1.00 94.19 87 ILE A CA 1
ATOM 724 C C . ILE A 1 87 ? 10.807 -0.082 3.876 1.00 94.19 87 ILE A C 1
ATOM 726 O O . ILE A 1 87 ? 10.488 -0.971 3.086 1.00 94.19 87 ILE A O 1
ATOM 730 N N . LYS A 1 88 ? 12.073 0.289 4.068 1.00 93.75 88 LYS A N 1
ATOM 731 C CA . LYS A 1 88 ? 13.180 -0.309 3.330 1.00 93.75 88 LYS A CA 1
ATOM 732 C C . LYS A 1 88 ? 13.287 -1.805 3.590 1.00 93.75 88 LYS A C 1
ATOM 734 O O . LYS A 1 88 ? 13.366 -2.563 2.628 1.00 93.75 88 LYS A O 1
ATOM 739 N N . ASP A 1 89 ? 13.222 -2.221 4.848 1.00 94.62 89 ASP A N 1
ATOM 740 C CA . ASP A 1 89 ? 13.330 -3.628 5.219 1.00 94.62 89 ASP A CA 1
ATOM 741 C C . ASP A 1 89 ? 12.167 -4.442 4.630 1.00 94.62 89 ASP A C 1
ATOM 743 O O . ASP A 1 89 ? 12.400 -5.469 3.992 1.00 94.62 89 ASP A O 1
ATOM 747 N N . ASN A 1 90 ? 10.919 -3.965 4.740 1.00 94.44 90 ASN A N 1
ATOM 748 C CA . ASN A 1 90 ? 9.776 -4.687 4.167 1.00 94.44 90 ASN A CA 1
ATOM 749 C C . ASN A 1 90 ? 9.795 -4.721 2.629 1.00 94.44 90 ASN A C 1
ATOM 751 O O . ASN A 1 90 ? 9.462 -5.753 2.046 1.00 94.44 90 ASN A O 1
ATOM 755 N N . ARG A 1 91 ? 10.193 -3.632 1.956 1.00 91.12 91 ARG A N 1
ATOM 756 C CA . ARG A 1 91 ? 10.266 -3.589 0.484 1.00 91.12 91 ARG A CA 1
ATOM 757 C C . ARG A 1 91 ? 11.412 -4.440 -0.077 1.00 91.12 91 ARG A C 1
ATOM 759 O O . ARG A 1 91 ? 11.251 -5.002 -1.155 1.00 91.12 91 ARG A O 1
ATOM 766 N N . LEU A 1 92 ? 12.541 -4.546 0.632 1.00 87.94 92 LEU A N 1
ATOM 767 C CA . LEU A 1 92 ? 13.687 -5.357 0.201 1.00 87.94 92 LEU A CA 1
ATOM 768 C C . LEU A 1 92 ? 13.484 -6.848 0.469 1.00 87.94 92 LEU A C 1
ATOM 770 O O . LEU A 1 92 ? 13.691 -7.663 -0.428 1.00 87.94 92 LEU A O 1
ATOM 774 N N . TYR A 1 93 ? 13.097 -7.211 1.693 1.00 90.50 93 TYR A N 1
ATOM 775 C CA . TYR A 1 93 ? 13.069 -8.613 2.118 1.00 90.50 93 TYR A CA 1
ATOM 776 C C . TYR A 1 93 ? 11.706 -9.288 1.918 1.00 90.50 93 TYR A C 1
ATOM 778 O O . TYR A 1 93 ? 11.631 -10.516 1.952 1.00 90.50 93 TYR A O 1
ATOM 786 N N . GLY A 1 94 ? 10.634 -8.517 1.697 1.00 87.44 94 GLY A N 1
ATOM 787 C CA . GLY A 1 94 ? 9.270 -9.047 1.630 1.00 87.44 94 GLY A CA 1
ATOM 788 C C . GLY A 1 94 ? 8.784 -9.580 2.981 1.00 87.44 94 GLY A C 1
ATOM 789 O O . GLY A 1 94 ? 9.380 -9.332 4.025 1.00 87.44 94 GLY A O 1
ATOM 790 N N . GLY A 1 95 ? 7.674 -10.306 2.995 1.00 88.38 95 GLY A N 1
ATOM 791 C CA . GLY A 1 95 ? 7.037 -10.820 4.203 1.00 88.38 95 GLY A CA 1
ATOM 792 C C . GLY A 1 95 ? 6.578 -9.726 5.175 1.00 88.38 95 GLY A C 1
ATOM 793 O O . GLY A 1 95 ? 6.033 -8.693 4.784 1.00 88.38 95 GLY A O 1
ATOM 794 N N . ILE A 1 96 ? 6.735 -10.005 6.469 1.00 90.38 96 ILE A N 1
ATOM 795 C CA . ILE A 1 96 ? 6.487 -9.063 7.565 1.00 90.38 96 ILE A CA 1
ATOM 796 C C . ILE A 1 96 ? 7.781 -8.989 8.371 1.00 90.38 96 ILE A C 1
ATOM 798 O O . ILE A 1 96 ? 8.194 -9.987 8.961 1.00 90.38 96 ILE A O 1
ATOM 802 N N . GLN A 1 97 ? 8.412 -7.817 8.408 1.00 95.69 97 GLN A N 1
ATOM 803 C CA . GLN A 1 97 ? 9.699 -7.603 9.085 1.00 95.69 97 GLN A CA 1
ATOM 804 C C . GLN A 1 97 ? 9.543 -7.132 10.546 1.00 95.69 97 GLN A C 1
ATOM 806 O O . GLN A 1 97 ? 10.452 -6.548 11.131 1.00 95.69 97 GLN A O 1
ATOM 811 N N . HIS A 1 98 ? 8.376 -7.365 11.154 1.00 96.25 98 HIS A N 1
ATOM 812 C CA . HIS A 1 98 ? 8.044 -6.945 12.516 1.00 96.25 98 HIS A CA 1
ATOM 813 C C . HIS A 1 98 ? 7.029 -7.882 13.188 1.00 96.25 98 HIS A C 1
ATOM 815 O O . HIS A 1 98 ? 6.450 -8.760 12.555 1.00 96.25 98 HIS A O 1
ATOM 821 N N . THR A 1 99 ? 6.753 -7.661 14.479 1.00 96.81 99 THR A N 1
ATOM 822 C CA . THR A 1 99 ? 5.809 -8.479 15.271 1.00 96.81 99 THR A CA 1
ATOM 823 C C . THR A 1 99 ? 4.544 -7.737 15.709 1.00 96.81 99 THR A C 1
ATOM 825 O O . THR A 1 99 ? 3.748 -8.284 16.468 1.00 96.81 99 THR A O 1
ATOM 828 N N . TYR A 1 100 ? 4.360 -6.485 15.281 1.00 98.25 100 TYR A N 1
ATOM 829 C CA . TYR A 1 100 ? 3.180 -5.685 15.619 1.00 98.25 100 TYR A CA 1
ATOM 830 C C . TYR A 1 100 ? 1.898 -6.236 14.983 1.00 98.25 100 TYR A C 1
ATOM 832 O O . TYR A 1 100 ? 1.895 -6.650 13.825 1.00 98.25 100 TYR A O 1
ATOM 840 N N . ASP A 1 101 ? 0.799 -6.181 15.738 1.00 98.38 101 ASP A N 1
ATOM 841 C CA . ASP A 1 101 ? -0.548 -6.490 15.252 1.00 98.38 101 ASP A CA 1
ATOM 842 C C . ASP A 1 101 ? -1.025 -5.406 14.268 1.00 98.38 101 ASP A C 1
ATOM 844 O O . ASP A 1 101 ? -1.690 -5.706 13.271 1.00 98.38 101 ASP A O 1
ATOM 848 N N . ILE A 1 102 ? -0.681 -4.144 14.564 1.00 98.31 102 ILE A N 1
ATOM 849 C CA . ILE A 1 102 ? -1.075 -2.955 13.803 1.00 98.31 102 ILE A CA 1
ATOM 850 C C . ILE A 1 102 ? 0.115 -2.003 13.671 1.00 98.31 102 ILE A C 1
ATOM 852 O O . ILE A 1 102 ? 0.800 -1.723 14.659 1.00 98.31 102 ILE A O 1
ATOM 856 N N . VAL A 1 103 ? 0.317 -1.451 12.476 1.00 98.19 103 VAL A N 1
ATOM 857 C CA . VAL A 1 103 ? 1.259 -0.349 12.239 1.00 98.19 103 VAL A CA 1
ATOM 858 C C . VAL A 1 103 ? 0.491 0.877 11.754 1.00 98.19 103 VAL A C 1
ATOM 860 O O . VAL A 1 103 ? -0.349 0.792 10.861 1.00 98.19 103 VAL A O 1
ATOM 863 N N . ILE A 1 104 ? 0.759 2.022 12.377 1.00 97.56 104 ILE A N 1
ATOM 864 C CA . ILE A 1 104 ? 0.182 3.326 12.044 1.00 97.56 104 ILE A CA 1
ATOM 865 C C . ILE A 1 104 ? 1.334 4.250 11.676 1.00 97.56 104 ILE A C 1
ATOM 867 O O . ILE A 1 104 ? 2.256 4.441 12.469 1.00 97.56 104 ILE A O 1
ATOM 871 N N . GLY A 1 105 ? 1.289 4.864 10.504 1.00 96.19 105 GLY A N 1
ATOM 872 C CA . GLY A 1 105 ? 2.338 5.791 10.102 1.00 96.19 105 GLY A CA 1
ATOM 873 C C . GLY A 1 105 ? 1.998 6.552 8.834 1.00 96.19 105 GLY A C 1
ATOM 874 O O . GLY A 1 105 ? 0.920 6.355 8.278 1.00 96.19 105 GLY A O 1
ATOM 875 N N . PRO A 1 106 ? 2.908 7.421 8.378 1.00 94.19 106 PRO A N 1
ATOM 876 C CA . PRO A 1 106 ? 2.761 8.102 7.103 1.00 94.19 106 PRO A CA 1
ATOM 877 C C . PRO A 1 106 ? 2.595 7.124 5.937 1.00 94.19 106 PRO A C 1
ATOM 879 O O . PRO A 1 106 ? 3.274 6.093 5.896 1.00 94.19 106 PRO A O 1
ATOM 882 N N . VAL A 1 107 ? 1.739 7.480 4.981 1.00 88.81 107 VAL A N 1
ATOM 883 C CA . VAL A 1 107 ? 1.677 6.826 3.669 1.00 88.81 107 VAL A CA 1
ATOM 884 C C . VAL A 1 107 ? 2.812 7.331 2.776 1.00 88.81 107 VAL A C 1
ATOM 886 O O . VAL A 1 107 ? 3.115 8.525 2.754 1.00 88.81 107 VAL A O 1
ATOM 889 N N . ALA A 1 108 ? 3.426 6.428 2.014 1.00 81.25 108 ALA A N 1
ATOM 890 C CA . ALA A 1 108 ? 4.332 6.764 0.921 1.00 81.25 108 ALA A CA 1
ATOM 891 C C . ALA A 1 108 ? 3.548 7.285 -0.301 1.00 81.25 108 ALA A C 1
ATOM 893 O O . ALA A 1 108 ? 3.428 6.582 -1.303 1.00 81.25 108 ALA A O 1
ATOM 894 N N . ASP A 1 109 ? 2.965 8.484 -0.205 1.00 76.31 109 ASP A N 1
ATOM 895 C CA . ASP A 1 109 ? 2.188 9.070 -1.305 1.00 76.31 109 ASP A CA 1
ATOM 896 C C . ASP A 1 109 ? 3.053 9.462 -2.519 1.00 76.31 109 ASP A C 1
ATOM 898 O O . ASP A 1 109 ? 4.286 9.436 -2.485 1.00 76.31 109 ASP A O 1
ATOM 902 N N . ASP A 1 110 ? 2.393 9.871 -3.602 1.00 67.19 110 ASP A N 1
ATOM 903 C CA . ASP A 1 110 ? 3.034 10.229 -4.872 1.00 67.19 110 ASP A CA 1
ATOM 904 C C . ASP A 1 110 ? 4.106 11.319 -4.750 1.00 67.19 110 ASP A C 1
ATOM 906 O O . ASP A 1 110 ? 5.042 11.354 -5.549 1.00 67.19 110 ASP A O 1
ATOM 910 N N . ASN A 1 111 ? 3.984 12.209 -3.761 1.00 72.19 111 ASN A N 1
ATOM 911 C CA . ASN A 1 111 ? 4.915 13.319 -3.583 1.00 72.19 111 ASN A CA 1
ATOM 912 C C . ASN A 1 111 ? 6.254 12.840 -3.012 1.00 72.19 111 ASN A C 1
ATOM 914 O O . ASN A 1 111 ? 7.294 13.435 -3.297 1.00 72.19 111 ASN A O 1
ATOM 918 N N . ILE A 1 112 ? 6.235 11.765 -2.220 1.00 83.56 112 ILE A N 1
ATOM 919 C CA . ILE A 1 112 ? 7.419 11.247 -1.526 1.00 83.56 112 ILE A CA 1
ATOM 920 C C . ILE A 1 112 ? 7.896 9.886 -2.037 1.00 83.56 112 ILE A C 1
ATOM 922 O O . ILE A 1 112 ? 9.020 9.475 -1.730 1.00 83.56 112 ILE A O 1
ATOM 926 N N . MET A 1 113 ? 7.090 9.203 -2.854 1.00 81.62 113 MET A N 1
ATOM 927 C CA . MET A 1 113 ? 7.381 7.853 -3.338 1.00 81.62 113 MET A CA 1
ATOM 928 C C . MET A 1 113 ? 8.709 7.775 -4.101 1.00 81.62 113 MET A C 1
ATOM 930 O O . MET A 1 113 ? 9.453 6.810 -3.927 1.00 81.62 113 MET A O 1
ATOM 934 N N . ARG A 1 114 ? 9.071 8.809 -4.873 1.00 81.75 114 ARG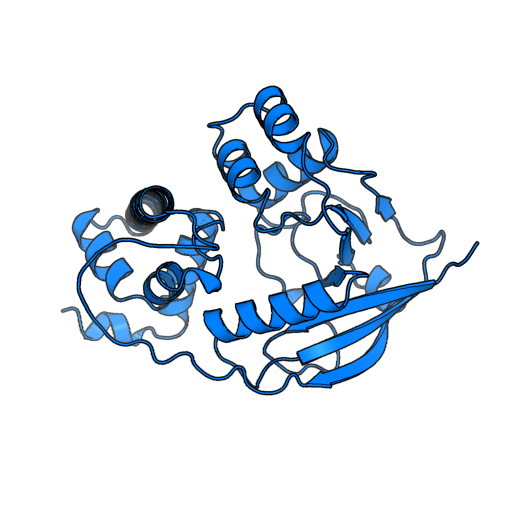 A N 1
ATOM 935 C CA . ARG A 1 114 ? 10.360 8.859 -5.587 1.00 81.75 114 ARG A CA 1
ATOM 936 C C . ARG A 1 114 ? 11.550 8.833 -4.628 1.00 81.75 114 ARG A C 1
ATOM 938 O O . ARG A 1 114 ? 12.468 8.036 -4.806 1.00 81.75 114 ARG A O 1
ATOM 945 N N . THR A 1 115 ? 11.523 9.667 -3.591 1.00 87.50 115 THR A N 1
ATOM 946 C CA . THR A 1 115 ? 12.581 9.717 -2.571 1.00 87.50 115 THR A CA 1
ATOM 947 C C . THR A 1 115 ? 12.717 8.377 -1.851 1.00 87.50 115 THR A C 1
ATOM 949 O O . THR A 1 115 ? 13.831 7.898 -1.636 1.00 87.50 115 THR A O 1
ATOM 952 N N . ILE A 1 116 ? 11.589 7.734 -1.538 1.00 88.50 116 ILE A N 1
ATOM 953 C CA . ILE A 1 116 ? 11.562 6.403 -0.919 1.00 88.50 116 ILE A CA 1
ATOM 954 C C . ILE A 1 116 ? 12.164 5.359 -1.861 1.00 88.50 116 ILE A C 1
ATOM 956 O O . ILE A 1 116 ? 13.017 4.584 -1.435 1.00 88.50 116 ILE A O 1
ATOM 960 N N . ALA A 1 117 ? 11.787 5.357 -3.142 1.00 82.75 117 ALA A N 1
ATOM 961 C CA . ALA A 1 117 ? 12.328 4.425 -4.127 1.00 82.75 117 ALA A CA 1
ATOM 962 C C . ALA A 1 117 ? 13.857 4.555 -4.262 1.00 82.75 117 ALA A C 1
ATOM 964 O O . ALA A 1 117 ? 14.560 3.543 -4.263 1.00 82.75 117 ALA A O 1
ATOM 965 N N . LEU A 1 118 ? 14.383 5.785 -4.297 1.00 84.81 118 LEU A N 1
ATOM 966 C CA . LEU A 1 118 ? 15.828 6.046 -4.349 1.00 84.81 118 LEU A CA 1
ATOM 967 C C . LEU A 1 118 ? 16.556 5.586 -3.075 1.00 84.81 118 LEU A C 1
ATOM 969 O O . LEU A 1 118 ? 17.676 5.079 -3.154 1.00 84.81 118 LEU A O 1
ATOM 973 N N . TYR A 1 119 ? 15.930 5.720 -1.905 1.00 91.19 119 TYR A N 1
ATOM 974 C CA . TYR A 1 119 ? 16.479 5.233 -0.635 1.00 91.19 119 TYR A CA 1
ATOM 975 C C . TYR A 1 119 ? 16.494 3.697 -0.536 1.00 91.19 119 TYR A C 1
ATOM 977 O O . TYR A 1 119 ? 17.488 3.097 -0.099 1.00 91.19 119 TYR A O 1
ATOM 985 N N . VAL A 1 120 ? 15.411 3.047 -0.972 1.00 88.31 120 VAL A N 1
ATOM 986 C CA . VAL A 1 120 ? 15.298 1.580 -1.027 1.00 88.31 120 VAL A CA 1
ATOM 987 C C . VAL A 1 120 ? 16.358 1.007 -1.965 1.00 88.31 120 VAL A C 1
ATOM 989 O O . VAL A 1 120 ? 17.074 0.091 -1.570 1.00 88.31 120 VAL A O 1
ATOM 992 N N . ALA A 1 121 ? 16.548 1.623 -3.137 1.00 83.38 121 ALA A N 1
ATOM 993 C CA . ALA A 1 121 ? 17.576 1.249 -4.110 1.00 83.38 121 ALA A CA 1
ATOM 994 C C . ALA A 1 121 ? 19.023 1.523 -3.645 1.00 83.38 121 ALA A C 1
ATOM 996 O O . ALA A 1 121 ? 19.969 1.195 -4.355 1.00 83.38 121 ALA A O 1
ATOM 997 N N . GLY A 1 122 ? 19.218 2.153 -2.479 1.00 87.00 122 GLY A N 1
ATOM 998 C CA . GLY A 1 122 ? 20.542 2.489 -1.949 1.00 87.00 122 GLY A CA 1
ATOM 999 C C . GLY A 1 122 ? 21.233 3.661 -2.651 1.00 87.00 122 GLY A C 1
ATOM 1000 O O . GLY A 1 122 ? 22.400 3.922 -2.370 1.00 87.00 122 GLY A O 1
ATOM 1001 N N . ILE A 1 123 ? 20.527 4.381 -3.530 1.00 87.69 123 ILE A N 1
ATOM 1002 C CA . ILE A 1 123 ? 21.035 5.579 -4.215 1.00 87.69 123 ILE A CA 1
ATOM 1003 C C . ILE A 1 123 ? 21.103 6.748 -3.230 1.00 87.69 123 ILE A C 1
ATOM 1005 O O . ILE A 1 123 ? 22.102 7.463 -3.174 1.00 87.69 123 ILE A O 1
ATOM 1009 N N . TYR A 1 124 ? 20.049 6.934 -2.431 1.00 90.69 124 TYR A N 1
ATOM 1010 C CA . TYR A 1 124 ? 20.075 7.852 -1.295 1.00 90.69 124 TYR A CA 1
ATOM 1011 C C . TYR A 1 124 ? 20.460 7.105 -0.022 1.00 90.69 124 TYR A C 1
ATOM 1013 O O . TYR A 1 124 ? 19.940 6.027 0.268 1.00 90.69 124 TYR A O 1
ATOM 1021 N N . ASN A 1 125 ? 21.346 7.709 0.770 1.00 94.75 125 ASN A N 1
ATOM 1022 C CA . ASN A 1 125 ? 21.524 7.310 2.161 1.00 94.75 125 ASN A CA 1
ATOM 1023 C C . ASN A 1 125 ? 20.360 7.860 3.018 1.00 94.75 125 ASN A C 1
ATOM 1025 O O . ASN A 1 125 ? 19.533 8.642 2.542 1.00 94.75 125 ASN A O 1
ATOM 1029 N N . GLN A 1 126 ? 20.269 7.429 4.279 1.00 95.38 126 GLN A N 1
ATOM 1030 C CA . GLN A 1 126 ? 19.148 7.797 5.154 1.00 95.38 126 GLN A CA 1
ATOM 1031 C C . GLN A 1 126 ? 19.080 9.306 5.429 1.00 95.38 126 GLN A C 1
ATOM 1033 O O . GLN A 1 126 ? 17.989 9.868 5.437 1.00 95.38 126 GLN A O 1
ATOM 1038 N N . GLU A 1 127 ? 20.227 9.965 5.614 1.00 96.31 127 GLU A N 1
ATOM 1039 C CA . GLU A 1 127 ? 20.301 11.408 5.860 1.00 96.31 127 GLU A CA 1
ATOM 1040 C C . GLU A 1 127 ? 19.759 12.191 4.660 1.00 96.31 127 GLU A C 1
ATOM 1042 O O . GLU A 1 127 ? 18.806 12.952 4.808 1.00 96.31 127 GLU A O 1
ATOM 1047 N N . THR A 1 128 ? 20.266 11.916 3.454 1.00 94.62 128 THR A N 1
ATOM 1048 C CA . THR A 1 128 ? 19.790 12.545 2.213 1.00 94.62 128 THR A CA 1
ATOM 1049 C C . THR A 1 128 ? 18.295 12.314 2.003 1.00 94.62 128 THR A C 1
ATOM 1051 O O . THR A 1 128 ? 17.575 13.251 1.666 1.00 94.62 128 THR A O 1
ATOM 1054 N N . ALA A 1 129 ? 17.799 11.094 2.233 1.00 94.38 129 ALA A N 1
ATOM 1055 C CA . ALA A 1 129 ? 16.373 10.806 2.107 1.00 94.38 129 ALA A CA 1
ATOM 1056 C C . ALA A 1 129 ? 15.535 11.653 3.082 1.00 94.38 129 ALA A C 1
ATOM 1058 O O . ALA A 1 129 ? 14.567 12.281 2.661 1.00 94.38 129 ALA A O 1
ATOM 1059 N N . LEU A 1 130 ? 15.926 11.739 4.358 1.00 94.44 130 LEU A N 1
ATOM 1060 C CA . LEU A 1 130 ? 15.226 12.556 5.357 1.00 94.44 130 LEU A CA 1
ATOM 1061 C C . LEU A 1 130 ? 15.245 14.050 5.015 1.00 94.44 130 LEU A C 1
ATOM 1063 O O . LEU A 1 130 ? 14.244 14.738 5.216 1.00 94.44 130 LEU A O 1
ATOM 1067 N N . GLU A 1 131 ? 16.350 14.563 4.475 1.00 94.44 131 GLU A N 1
ATOM 1068 C CA . GLU A 1 131 ? 16.426 15.951 4.013 1.00 94.44 131 GLU A CA 1
ATOM 1069 C C . GLU A 1 131 ? 15.449 16.234 2.871 1.00 94.44 131 GLU A C 1
ATOM 1071 O O . GLU A 1 131 ? 14.742 17.243 2.916 1.00 94.44 131 GLU A O 1
ATOM 1076 N N . GLN A 1 132 ? 15.365 15.329 1.891 1.00 91.31 132 GLN A N 1
ATOM 1077 C CA . GLN A 1 132 ? 14.419 15.433 0.777 1.00 91.31 132 GLN A CA 1
ATOM 1078 C C . GLN A 1 132 ? 12.961 15.287 1.235 1.00 91.31 132 GLN A C 1
ATOM 1080 O O . GLN A 1 132 ? 12.074 15.882 0.632 1.00 91.31 132 GLN A O 1
ATOM 1085 N N . LEU A 1 133 ? 12.701 14.524 2.302 1.00 93.19 133 LEU A N 1
ATOM 1086 C CA . LEU A 1 133 ? 11.359 14.325 2.863 1.00 93.19 133 LEU A CA 1
ATOM 1087 C C . LEU A 1 133 ? 10.891 15.461 3.781 1.00 93.19 133 LEU A C 1
ATOM 1089 O O . LEU A 1 133 ? 9.688 15.639 3.961 1.00 93.19 133 LEU A O 1
ATOM 1093 N N . ARG A 1 134 ? 11.816 16.263 4.323 1.00 90.75 134 ARG A N 1
ATOM 1094 C CA . ARG A 1 134 ? 11.538 17.349 5.278 1.00 90.75 134 ARG A CA 1
ATOM 1095 C C . ARG A 1 134 ? 10.398 18.311 4.888 1.00 90.75 134 ARG A C 1
ATOM 1097 O O . ARG A 1 134 ? 9.668 18.703 5.798 1.00 90.75 134 ARG A O 1
ATOM 1104 N N . PRO A 1 135 ? 10.229 18.750 3.623 1.00 87.44 135 PRO A N 1
ATOM 1105 C CA . PRO A 1 135 ? 9.179 19.710 3.282 1.00 87.44 135 PRO A CA 1
ATOM 1106 C C . PRO A 1 135 ? 7.780 19.084 3.173 1.00 87.44 135 PRO A C 1
ATOM 1108 O O . PRO A 1 135 ? 6.804 19.826 3.066 1.00 87.44 135 PRO A O 1
ATOM 1111 N N . PHE A 1 136 ? 7.661 17.755 3.178 1.00 86.56 136 PHE A N 1
ATOM 1112 C CA . PHE A 1 136 ? 6.398 17.071 2.928 1.00 86.56 136 PHE A CA 1
ATOM 1113 C C . PHE A 1 136 ? 5.634 16.761 4.216 1.00 86.56 136 PHE A C 1
ATOM 1115 O O . PHE A 1 136 ? 6.204 16.425 5.255 1.00 86.56 136 PHE A O 1
ATOM 1122 N N . GLN A 1 137 ? 4.309 16.825 4.115 1.00 83.38 137 GLN A N 1
ATOM 1123 C CA . GLN A 1 137 ? 3.389 16.249 5.087 1.00 83.38 137 GLN A CA 1
ATOM 1124 C C . GLN A 1 137 ? 2.628 15.128 4.398 1.00 83.38 137 GLN A C 1
ATOM 1126 O O . GLN A 1 137 ? 2.064 15.336 3.329 1.00 83.38 137 GLN A O 1
ATOM 1131 N N . ALA A 1 138 ? 2.621 13.955 5.020 1.00 86.81 138 ALA A N 1
ATOM 1132 C CA . ALA A 1 138 ? 1.923 12.789 4.513 1.00 86.81 138 ALA A CA 1
ATOM 1133 C C . ALA A 1 138 ? 0.718 12.472 5.399 1.00 86.81 138 ALA A C 1
ATOM 1135 O O . ALA A 1 138 ? 0.761 12.621 6.625 1.00 86.81 138 ALA A O 1
ATOM 1136 N N . HIS A 1 139 ? -0.352 12.024 4.753 1.00 90.75 139 HIS A N 1
ATOM 1137 C CA . HIS A 1 139 ? -1.499 11.421 5.416 1.00 90.75 139 HIS A CA 1
ATOM 1138 C C . HIS A 1 139 ? -1.111 10.096 6.083 1.00 90.75 139 HIS A C 1
ATOM 1140 O O . HIS A 1 139 ? 0.017 9.615 5.951 1.00 90.75 139 HIS A O 1
ATOM 1146 N N . ASP A 1 140 ? -2.037 9.505 6.831 1.00 93.75 140 ASP A N 1
ATOM 1147 C CA . ASP A 1 140 ? -1.781 8.227 7.479 1.00 93.75 140 ASP A CA 1
ATOM 1148 C C . ASP A 1 140 ? -2.079 7.026 6.572 1.00 93.75 140 ASP A C 1
ATOM 1150 O O . ASP A 1 140 ? -2.858 7.078 5.613 1.00 93.75 140 ASP A O 1
ATOM 1154 N N . GLN A 1 141 ? -1.471 5.906 6.938 1.00 95.44 141 GLN A N 1
ATOM 1155 C CA . GLN A 1 141 ? -2.007 4.587 6.684 1.00 95.44 141 GLN A CA 1
ATOM 1156 C C . GLN A 1 141 ? -1.949 3.754 7.964 1.00 95.44 141 GLN A C 1
ATOM 1158 O O . GLN A 1 141 ? -1.070 3.915 8.819 1.00 95.44 141 GLN A O 1
ATOM 1163 N N . ILE A 1 142 ? -2.914 2.852 8.076 1.00 97.88 142 ILE A N 1
ATOM 1164 C CA . ILE A 1 142 ? -3.076 1.914 9.174 1.00 97.88 142 ILE A CA 1
ATOM 1165 C C . ILE A 1 142 ? -3.134 0.523 8.558 1.00 97.88 142 ILE A C 1
ATOM 1167 O O . ILE A 1 142 ? -4.054 0.223 7.791 1.00 97.88 142 ILE A O 1
ATOM 1171 N N . SER A 1 143 ? -2.162 -0.321 8.885 1.00 97.69 143 SER A N 1
ATOM 1172 C CA . SER A 1 143 ? -2.078 -1.695 8.398 1.00 97.69 143 SER A CA 1
ATOM 1173 C C . SER A 1 143 ? -2.314 -2.693 9.527 1.00 97.69 143 SER A C 1
ATOM 1175 O O . SER A 1 143 ? -1.766 -2.562 10.621 1.00 97.69 143 SER A O 1
ATOM 1177 N N . LEU A 1 144 ? -3.161 -3.689 9.264 1.00 98.38 144 LEU A N 1
ATOM 1178 C CA . LEU A 1 144 ? -3.480 -4.775 10.189 1.00 98.38 144 LEU A CA 1
ATOM 1179 C C . LEU A 1 144 ? -2.816 -6.061 9.694 1.00 98.38 144 LEU A C 1
ATOM 1181 O O . LEU A 1 144 ? -3.019 -6.456 8.546 1.00 98.38 144 LEU A O 1
ATOM 1185 N N . HIS A 1 145 ? -2.050 -6.725 10.559 1.00 97.81 145 HIS A N 1
ATOM 1186 C CA . HIS A 1 145 ? -1.154 -7.820 10.157 1.00 97.81 145 HIS A CA 1
ATOM 1187 C C . HIS A 1 145 ? -1.530 -9.182 10.739 1.00 97.81 145 HIS A C 1
ATOM 1189 O O . HIS A 1 145 ? -0.984 -10.204 10.326 1.00 97.81 145 HIS A O 1
ATOM 1195 N N . THR A 1 146 ? -2.467 -9.227 11.689 1.00 97.81 146 THR A N 1
ATOM 1196 C CA . THR A 1 146 ? -2.828 -10.461 12.391 1.00 97.81 146 THR A CA 1
ATOM 1197 C C . THR A 1 146 ? -4.334 -10.680 12.443 1.00 97.81 146 THR A C 1
ATOM 1199 O O . THR A 1 146 ? -5.133 -9.745 12.475 1.00 97.81 146 THR A O 1
ATOM 1202 N N . GLN A 1 147 ? -4.736 -11.949 12.543 1.00 97.12 147 GLN A N 1
ATOM 1203 C CA . GLN A 1 147 ? -6.135 -12.321 12.792 1.00 97.12 147 GLN A CA 1
ATOM 1204 C C . GLN A 1 147 ? -6.659 -11.750 14.116 1.00 97.12 147 GLN A C 1
ATOM 1206 O O . GLN A 1 147 ? -7.848 -11.490 14.264 1.00 97.12 147 GLN A O 1
ATOM 1211 N N . LYS A 1 148 ? -5.766 -11.524 15.085 1.00 97.31 148 LYS A N 1
ATOM 1212 C CA . LYS A 1 148 ? -6.093 -10.849 16.338 1.00 97.31 148 LYS A CA 1
ATOM 1213 C C . LYS A 1 148 ? -6.507 -9.399 16.092 1.00 97.31 148 LYS A C 1
ATOM 1215 O O . LYS A 1 148 ? -7.551 -9.010 16.599 1.00 97.31 148 LYS A O 1
ATOM 1220 N N . ALA A 1 149 ? -5.765 -8.641 15.281 1.00 97.44 149 ALA A N 1
ATOM 1221 C CA . ALA A 1 149 ? -6.142 -7.277 14.903 1.00 97.44 149 ALA A CA 1
ATOM 1222 C C . ALA A 1 149 ? -7.502 -7.232 14.187 1.00 97.44 149 ALA A C 1
ATOM 1224 O O . ALA A 1 149 ? -8.344 -6.398 14.518 1.00 97.44 149 ALA A O 1
ATOM 1225 N N . LEU A 1 150 ? -7.755 -8.170 13.265 1.0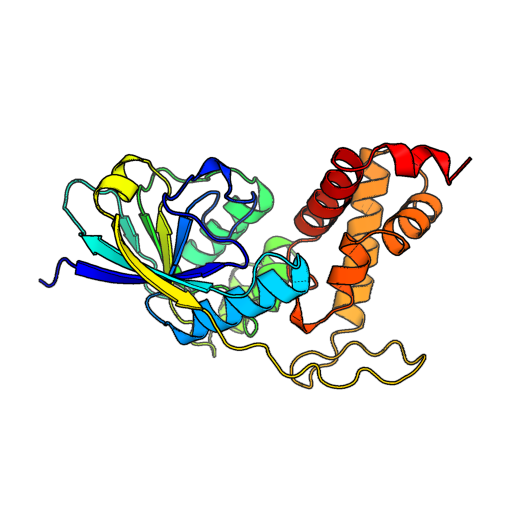0 97.44 150 LEU A N 1
ATOM 1226 C CA . LEU A 1 150 ? -9.014 -8.227 12.513 1.00 97.44 150 LEU A CA 1
ATOM 1227 C C . LEU A 1 150 ? -10.251 -8.469 13.394 1.00 97.44 150 LEU A C 1
ATOM 1229 O O . LEU A 1 150 ? -11.327 -7.989 13.054 1.00 97.44 150 LEU A O 1
ATOM 1233 N N . LYS A 1 151 ? -10.119 -9.131 14.554 1.00 97.31 151 LYS A N 1
ATOM 1234 C CA . LYS A 1 151 ? -11.238 -9.296 15.509 1.00 97.31 151 LYS A CA 1
ATOM 1235 C C . LYS A 1 151 ? -11.757 -7.971 16.072 1.00 97.31 151 LYS A C 1
ATOM 1237 O O . LYS A 1 151 ? -12.905 -7.913 16.499 1.00 97.31 151 LYS A O 1
ATOM 1242 N N . TYR A 1 152 ? -10.928 -6.929 16.073 1.00 97.00 152 TYR A N 1
ATOM 1243 C CA . TYR A 1 152 ? -11.304 -5.588 16.525 1.00 97.00 152 TYR A CA 1
ATOM 1244 C C . TYR A 1 152 ? -11.692 -4.658 15.368 1.00 97.00 152 TYR A C 1
ATOM 1246 O O . TYR A 1 152 ? -11.954 -3.475 15.595 1.00 97.00 152 TYR A O 1
ATOM 1254 N N . LEU A 1 153 ? -11.740 -5.173 14.134 1.00 97.44 153 LEU A N 1
ATOM 1255 C CA . LEU A 1 153 ? -12.146 -4.438 12.944 1.00 97.44 153 LEU A CA 1
ATOM 1256 C C . LEU A 1 153 ? -13.605 -4.769 12.600 1.00 97.44 153 LEU A C 1
ATOM 1258 O O . LEU A 1 153 ? -13.936 -5.877 12.188 1.00 97.44 153 LEU A O 1
ATOM 1262 N N . THR A 1 154 ? -14.489 -3.788 12.742 1.00 97.38 154 THR A N 1
ATOM 1263 C CA . THR A 1 154 ? -15.910 -3.912 12.393 1.00 97.38 154 THR A CA 1
ATOM 1264 C C . THR A 1 154 ? -16.159 -3.330 11.008 1.00 97.38 154 THR A C 1
ATOM 1266 O O . THR A 1 154 ? -15.874 -2.157 10.778 1.00 97.38 154 THR A O 1
ATOM 1269 N N . TYR A 1 155 ? -16.725 -4.116 10.093 1.00 97.38 155 TYR A N 1
ATOM 1270 C CA . TYR A 1 155 ? -17.187 -3.618 8.796 1.00 97.38 155 TYR A CA 1
ATOM 1271 C C . TYR A 1 155 ? -18.457 -2.774 8.956 1.00 97.38 155 TYR A C 1
ATOM 1273 O O . TYR A 1 155 ? -19.404 -3.195 9.620 1.00 97.38 155 TYR A O 1
ATOM 1281 N N . LEU A 1 156 ? -18.474 -1.582 8.358 1.00 97.06 156 LEU A N 1
ATOM 1282 C CA . LEU A 1 156 ? -19.596 -0.641 8.433 1.00 97.06 156 LEU A CA 1
ATOM 1283 C C . LEU A 1 156 ? -20.393 -0.555 7.127 1.00 97.06 156 LEU A C 1
ATOM 1285 O O . LEU A 1 156 ? -21.571 -0.206 7.152 1.00 97.06 156 LEU A O 1
ATOM 1289 N N . GLY A 1 157 ? -19.765 -0.856 5.989 1.00 96.06 157 GLY A N 1
ATOM 1290 C CA . GLY A 1 157 ? -20.409 -0.790 4.681 1.00 96.06 157 GLY A CA 1
ATOM 1291 C C . GLY A 1 157 ? -19.436 -0.467 3.553 1.00 96.06 157 GLY A C 1
ATOM 1292 O O . GLY A 1 157 ? -18.222 -0.402 3.741 1.00 96.06 157 GLY A O 1
ATOM 1293 N N . ARG A 1 158 ? -19.974 -0.271 2.348 1.00 95.62 158 ARG A N 1
ATOM 1294 C CA . ARG A 1 158 ? -19.196 0.109 1.163 1.00 95.62 158 ARG A CA 1
ATOM 1295 C C . ARG A 1 158 ? -19.875 1.213 0.376 1.00 95.62 158 ARG A C 1
ATOM 1297 O O . ARG A 1 158 ? -21.103 1.268 0.305 1.00 95.62 158 ARG A O 1
ATOM 1304 N N . LYS A 1 159 ? -19.061 2.031 -0.280 1.00 95.56 159 LYS A N 1
ATOM 1305 C CA . LYS A 1 159 ? -19.485 2.991 -1.299 1.00 95.56 159 LYS A CA 1
ATOM 1306 C C . LYS A 1 159 ? -18.885 2.605 -2.636 1.00 95.56 159 LYS A C 1
ATOM 1308 O O . LYS A 1 159 ? -17.691 2.347 -2.727 1.00 95.56 159 LYS A O 1
ATOM 1313 N N . GLU A 1 160 ? -19.721 2.581 -3.663 1.00 95.75 160 GLU A N 1
ATOM 1314 C CA . GLU A 1 160 ? -19.288 2.416 -5.046 1.00 95.75 160 GLU A CA 1
ATOM 1315 C C . GLU A 1 160 ? -19.080 3.795 -5.676 1.00 95.75 160 GLU A C 1
ATOM 1317 O O . GLU A 1 160 ? -19.951 4.668 -5.592 1.00 95.75 160 GLU A O 1
ATOM 1322 N N . LEU A 1 161 ? -17.910 4.007 -6.275 1.00 90.44 161 LEU A N 1
ATOM 1323 C CA . LEU A 1 161 ? -17.559 5.265 -6.919 1.00 90.44 161 LEU A CA 1
ATOM 1324 C C . LEU A 1 161 ? -18.079 5.265 -8.356 1.00 90.44 161 LEU A C 1
ATOM 1326 O O . LEU A 1 161 ? -17.878 4.313 -9.109 1.00 90.44 161 LEU A O 1
ATOM 1330 N N . LYS A 1 162 ? -18.721 6.368 -8.759 1.00 82.38 162 LYS A N 1
ATOM 1331 C CA . LYS A 1 162 ? -19.211 6.563 -10.136 1.00 82.38 162 LYS A CA 1
ATOM 1332 C C . LYS A 1 162 ? -18.068 6.394 -11.134 1.00 82.38 162 LYS A C 1
ATOM 1334 O O . LYS A 1 162 ? -16.977 6.815 -10.792 1.00 82.38 162 LYS A O 1
ATOM 1339 N N . PRO A 1 163 ? -18.274 5.894 -12.359 1.00 63.50 163 PRO A N 1
ATOM 1340 C CA . PRO A 1 163 ? -17.206 5.790 -13.357 1.00 63.50 163 PRO A CA 1
ATOM 1341 C C . PRO A 1 163 ? -16.489 7.132 -13.572 1.00 63.50 163 PRO A C 1
ATOM 1343 O O . PRO A 1 163 ? -17.155 8.164 -13.699 1.00 63.50 163 PRO A O 1
ATOM 1346 N N . VAL A 1 164 ? -15.150 7.138 -13.627 1.00 58.00 164 VAL A N 1
ATOM 1347 C CA . VAL A 1 164 ? -14.433 8.316 -14.145 1.00 58.00 164 VAL A CA 1
ATOM 1348 C C . VAL A 1 164 ? -14.797 8.425 -15.615 1.00 58.00 164 VAL A C 1
ATOM 1350 O O . VAL A 1 164 ? -14.799 7.420 -16.328 1.00 58.00 164 VAL A O 1
ATOM 1353 N N . LYS A 1 165 ? -15.122 9.630 -16.090 1.00 43.50 165 LYS A N 1
ATOM 1354 C CA . LYS A 1 165 ? -15.190 9.858 -17.533 1.00 43.50 165 LYS A CA 1
ATOM 1355 C C . LYS A 1 165 ? -13.810 9.530 -18.090 1.00 43.50 165 LYS A C 1
ATOM 1357 O O . LYS A 1 165 ? -12.852 10.205 -17.726 1.00 43.50 165 LYS A O 1
ATOM 1362 N N . ALA A 1 166 ? -13.719 8.508 -18.937 1.00 41.34 166 ALA A N 1
ATOM 1363 C CA . ALA A 1 166 ? -12.517 8.264 -19.711 1.00 41.34 166 ALA A CA 1
ATOM 1364 C C . ALA A 1 166 ? -12.175 9.573 -20.433 1.00 41.34 166 ALA A C 1
ATOM 1366 O O . ALA A 1 166 ? -12.959 10.050 -21.257 1.00 41.34 166 ALA A O 1
ATOM 1367 N N . GLN A 1 167 ? -11.060 10.205 -20.069 1.00 39.75 167 GLN A N 1
ATOM 1368 C CA . GLN A 1 167 ? -10.483 11.217 -20.937 1.00 39.75 167 GLN A CA 1
ATOM 1369 C C . GLN A 1 167 ? -10.101 10.488 -22.224 1.00 39.75 167 GLN A C 1
ATOM 1371 O O . GLN A 1 167 ? -9.459 9.438 -22.183 1.00 39.75 167 GLN A O 1
ATOM 1376 N N . SER A 1 168 ? -10.599 10.995 -23.348 1.00 34.28 168 SER A N 1
ATOM 1377 C CA . SER A 1 168 ? -10.288 10.497 -24.682 1.00 34.28 168 SER A CA 1
ATOM 1378 C C . SER A 1 168 ? -8.774 10.477 -24.858 1.00 34.28 168 SER A C 1
ATOM 1380 O O . SER A 1 168 ? -8.136 11.527 -24.893 1.00 34.28 168 SER A O 1
ATOM 1382 N N . MET A 1 169 ? -8.208 9.276 -24.918 1.00 36.88 169 MET A N 1
ATOM 1383 C CA . MET A 1 169 ? -6.791 9.062 -25.162 1.00 36.88 169 MET A CA 1
ATOM 1384 C C . MET A 1 169 ? -6.588 9.053 -26.680 1.00 36.88 169 MET A C 1
ATOM 1386 O O . MET A 1 169 ? -6.634 7.999 -27.309 1.00 36.88 169 MET A O 1
ATOM 1390 N N . GLU A 1 170 ? -6.441 10.234 -27.276 1.00 35.25 170 GLU A N 1
ATOM 1391 C CA . GLU A 1 170 ? -6.019 10.375 -28.672 1.00 35.25 170 GLU A CA 1
ATOM 1392 C C . GLU A 1 170 ? -4.533 10.764 -28.750 1.00 35.25 170 GLU A C 1
ATOM 1394 O O . GLU A 1 170 ? -4.110 11.818 -28.286 1.00 35.25 170 GLU A O 1
ATOM 1399 N N . GLU A 1 171 ? -3.794 9.851 -29.387 1.00 39.03 171 GLU A N 1
ATOM 1400 C CA . GLU A 1 171 ? -2.720 10.070 -30.364 1.00 39.03 171 GLU A CA 1
ATOM 1401 C C . GLU A 1 171 ? -1.264 10.391 -29.951 1.00 39.03 171 GLU A C 1
ATOM 1403 O O . GLU A 1 171 ? -0.847 11.525 -29.732 1.00 39.03 171 GLU A O 1
ATOM 1408 N N . SER A 1 172 ? -0.447 9.364 -30.226 1.00 32.16 172 SER A N 1
ATOM 1409 C CA . SER A 1 172 ? 0.740 9.393 -31.104 1.00 32.16 172 SER A CA 1
ATOM 1410 C C . SER A 1 172 ? 2.124 9.645 -30.489 1.00 32.16 172 SER A C 1
ATOM 1412 O O . SER A 1 172 ? 2.319 10.386 -29.534 1.00 32.16 172 SER A O 1
ATOM 1414 N N . MET A 1 173 ? 3.101 8.953 -31.088 1.00 37.12 173 MET A N 1
ATOM 1415 C CA . MET A 1 173 ? 4.507 8.799 -30.702 1.00 37.12 173 MET A CA 1
ATOM 1416 C C . MET A 1 173 ? 5.236 10.102 -30.327 1.00 37.12 173 MET A C 1
ATOM 1418 O O . MET A 1 173 ? 5.994 10.670 -31.116 1.00 37.12 173 MET A O 1
ATOM 1422 N N . LYS A 1 174 ? 5.127 10.490 -29.059 1.00 43.59 174 LYS A N 1
ATOM 1423 C CA . LYS A 1 174 ? 6.200 11.141 -28.305 1.00 43.59 174 LYS A CA 1
ATOM 1424 C C . LYS A 1 174 ? 6.315 10.404 -26.980 1.00 43.59 174 LYS A C 1
ATOM 1426 O O . LYS A 1 174 ? 5.378 10.420 -26.192 1.00 43.59 174 LYS A O 1
ATOM 1431 N N . THR A 1 175 ? 7.442 9.732 -26.758 1.00 55.38 175 THR A N 1
ATOM 1432 C CA . THR A 1 175 ? 7.759 8.994 -25.525 1.00 55.38 175 THR A CA 1
ATOM 1433 C C . THR A 1 175 ? 8.045 9.976 -24.386 1.00 55.38 175 THR A C 1
ATOM 1435 O O . THR A 1 175 ? 9.158 10.036 -23.879 1.00 55.38 175 THR A O 1
ATOM 1438 N N . LEU A 1 176 ? 7.067 10.818 -24.056 1.00 73.38 176 LEU A N 1
ATOM 1439 C CA . LEU A 1 176 ? 7.094 11.701 -22.904 1.00 73.38 176 LEU A CA 1
ATOM 1440 C C . LEU A 1 176 ? 6.043 11.181 -21.927 1.00 73.38 176 LEU A C 1
ATOM 1442 O O . LEU A 1 176 ? 4.843 11.288 -22.180 1.00 73.38 176 LEU A O 1
ATOM 1446 N N . TYR A 1 177 ? 6.499 10.570 -20.839 1.00 82.50 177 TYR A N 1
ATOM 1447 C CA . TYR A 1 177 ? 5.623 10.123 -19.768 1.00 82.50 177 TYR A CA 1
ATOM 1448 C C . TYR A 1 177 ? 5.467 11.251 -18.754 1.00 82.50 177 TYR A C 1
ATOM 1450 O O . TYR A 1 177 ? 6.447 11.674 -18.144 1.00 82.50 177 TYR A O 1
ATOM 1458 N N . CYS A 1 178 ? 4.231 11.709 -18.551 1.00 80.81 178 CYS A N 1
ATOM 1459 C CA . CYS A 1 178 ? 3.923 12.757 -17.583 1.00 80.81 178 CYS A CA 1
ATOM 1460 C C . CYS A 1 178 ? 3.058 12.227 -16.436 1.00 80.81 178 CYS A C 1
ATOM 1462 O O . CYS A 1 178 ? 2.096 11.483 -16.652 1.00 80.81 178 CYS A O 1
ATOM 1464 N N . TYR A 1 179 ? 3.364 12.664 -15.216 1.00 81.06 179 TYR A N 1
ATOM 1465 C CA . TYR A 1 179 ? 2.537 12.454 -14.031 1.00 81.06 179 TYR A CA 1
ATOM 1466 C C . TYR A 1 179 ? 2.441 13.762 -13.235 1.00 81.06 179 TYR A C 1
ATOM 1468 O O . TYR A 1 179 ? 3.462 14.306 -12.829 1.00 81.06 179 TYR A O 1
ATOM 1476 N N . ARG A 1 180 ? 1.219 14.287 -13.036 1.00 77.19 180 ARG A N 1
ATOM 1477 C CA . ARG A 1 180 ? 0.961 15.596 -12.385 1.00 77.19 180 ARG A CA 1
ATOM 1478 C C . ARG A 1 180 ? 1.876 16.718 -12.906 1.00 77.19 180 ARG A C 1
ATOM 1480 O O . ARG A 1 180 ? 2.548 17.392 -12.132 1.00 77.19 180 ARG A O 1
ATOM 1487 N N . ASP A 1 181 ? 1.929 16.862 -14.229 1.00 76.06 181 ASP A N 1
ATOM 1488 C CA . ASP A 1 181 ? 2.755 17.848 -14.946 1.00 76.06 181 ASP A CA 1
ATOM 1489 C C . ASP A 1 181 ? 4.282 17.690 -14.778 1.00 76.06 181 ASP A C 1
ATOM 1491 O O . ASP A 1 181 ? 5.045 18.533 -15.252 1.00 76.06 181 ASP A O 1
ATOM 1495 N N . GLN A 1 182 ? 4.753 16.600 -14.162 1.00 76.88 182 GLN A N 1
ATOM 1496 C CA . GLN A 1 182 ? 6.170 16.238 -14.101 1.00 76.88 182 GLN A CA 1
ATOM 1497 C C . GLN A 1 182 ? 6.523 15.226 -15.192 1.00 76.88 182 GLN A C 1
ATOM 1499 O O . GLN A 1 182 ? 5.815 14.234 -15.371 1.00 76.88 182 GLN A O 1
ATOM 1504 N N . ASP A 1 183 ? 7.635 15.459 -15.890 1.00 83.25 183 ASP A N 1
ATOM 1505 C CA . ASP A 1 183 ? 8.241 14.481 -16.796 1.00 83.25 183 ASP A CA 1
ATOM 1506 C C . ASP A 1 183 ? 8.917 13.373 -15.975 1.00 83.25 183 ASP A C 1
ATOM 1508 O O . ASP A 1 183 ? 9.881 13.625 -15.250 1.00 83.25 183 ASP A O 1
ATOM 1512 N N . ILE A 1 184 ? 8.393 12.154 -16.098 1.00 85.06 184 ILE A N 1
ATOM 1513 C CA . ILE A 1 184 ? 8.882 10.935 -15.436 1.00 85.06 184 ILE A CA 1
ATOM 1514 C C . ILE A 1 184 ? 9.438 9.924 -16.449 1.00 85.06 184 ILE A C 1
ATOM 1516 O O . ILE A 1 184 ? 9.548 8.727 -16.169 1.00 85.06 184 ILE A O 1
ATOM 1520 N N . THR A 1 185 ? 9.773 10.378 -17.659 1.00 82.62 185 THR A N 1
ATOM 1521 C CA . THR A 1 185 ? 10.235 9.506 -18.746 1.00 82.62 185 THR A CA 1
ATOM 1522 C C . THR A 1 185 ? 11.484 8.736 -18.355 1.00 82.62 185 THR A C 1
ATOM 1524 O O . THR A 1 185 ? 11.567 7.529 -18.585 1.00 82.62 185 THR A O 1
ATOM 1527 N N . LEU A 1 186 ? 12.445 9.415 -17.726 1.00 79.56 186 LEU A N 1
ATOM 1528 C CA . LEU A 1 186 ? 13.679 8.777 -17.286 1.00 79.56 186 LEU A CA 1
ATOM 1529 C C . LEU A 1 186 ? 13.417 7.752 -16.177 1.00 79.56 186 LEU A C 1
ATOM 1531 O O . LEU A 1 186 ? 13.983 6.663 -16.232 1.00 79.56 186 LEU A O 1
ATOM 1535 N N . ASP A 1 187 ? 12.531 8.053 -15.222 1.00 85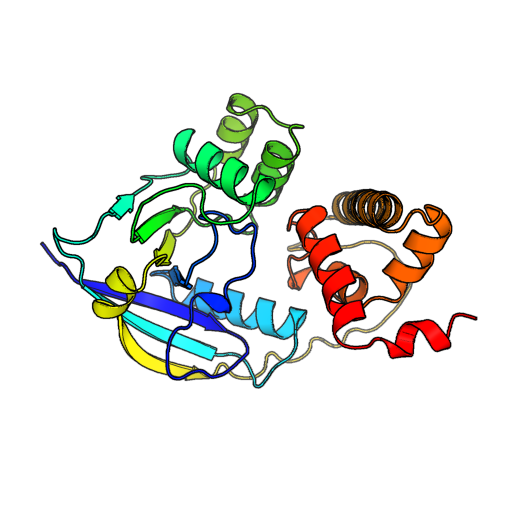.81 187 ASP A N 1
ATOM 1536 C CA . ASP A 1 187 ? 12.169 7.118 -14.152 1.00 85.81 187 ASP A CA 1
ATOM 1537 C C . ASP A 1 187 ? 11.546 5.831 -14.731 1.00 85.81 187 ASP A C 1
ATOM 1539 O O . ASP A 1 187 ? 11.904 4.731 -14.307 1.00 85.81 187 ASP A O 1
ATOM 1543 N N . ILE A 1 188 ? 10.694 5.940 -15.761 1.00 87.69 188 ILE A N 1
ATOM 1544 C CA . ILE A 1 188 ? 10.123 4.775 -16.457 1.00 87.69 188 ILE A CA 1
ATOM 1545 C C . ILE A 1 188 ? 11.182 4.007 -17.251 1.00 87.69 188 ILE A C 1
ATOM 1547 O O . ILE A 1 188 ? 11.212 2.782 -17.171 1.00 87.69 188 ILE A O 1
ATOM 1551 N N . LEU A 1 189 ? 12.071 4.677 -17.988 1.00 85.31 189 LEU A N 1
ATOM 1552 C CA . LEU A 1 189 ? 13.127 3.987 -18.742 1.00 85.31 189 LEU A CA 1
ATOM 1553 C C . LEU A 1 189 ? 14.094 3.240 -17.813 1.00 85.31 189 LEU A C 1
ATOM 1555 O O . LEU A 1 189 ? 14.412 2.078 -18.066 1.00 85.31 189 LEU A O 1
ATOM 1559 N N . MET A 1 190 ? 14.490 3.865 -16.701 1.00 83.31 190 MET A N 1
ATOM 1560 C CA . MET A 1 190 ? 15.290 3.215 -15.659 1.00 83.31 190 MET A CA 1
ATOM 1561 C C . MET A 1 190 ? 14.537 2.039 -15.025 1.00 83.31 190 MET A C 1
ATOM 1563 O O . MET A 1 190 ? 15.139 1.000 -14.746 1.00 83.31 190 MET A O 1
ATOM 1567 N N . LYS A 1 191 ? 13.217 2.172 -14.818 1.00 92.38 191 LYS A N 1
ATOM 1568 C CA . LYS A 1 191 ? 12.376 1.079 -14.316 1.00 92.38 191 LYS A CA 1
ATOM 1569 C C . LYS A 1 191 ? 12.376 -0.103 -15.275 1.00 92.38 191 LYS A C 1
ATOM 1571 O O . LYS A 1 191 ? 12.618 -1.218 -14.832 1.00 92.38 191 LYS A O 1
ATOM 1576 N N . VAL A 1 192 ? 12.138 0.146 -16.562 1.00 91.00 192 VAL A N 1
ATOM 1577 C CA . VAL A 1 192 ? 12.153 -0.878 -17.615 1.00 91.00 192 VAL A CA 1
ATOM 1578 C C . VAL A 1 192 ? 13.489 -1.607 -17.622 1.00 91.00 192 VAL A C 1
ATOM 1580 O O . VAL A 1 192 ? 13.503 -2.831 -17.546 1.00 91.00 192 VAL A O 1
ATOM 1583 N N . GLU A 1 193 ? 14.603 -0.873 -17.663 1.00 90.81 193 GLU A N 1
ATOM 1584 C CA . GLU A 1 193 ? 15.933 -1.483 -17.681 1.00 90.81 193 GLU A CA 1
ATOM 1585 C C . GLU A 1 193 ? 16.131 -2.410 -16.475 1.00 90.81 193 GLU A C 1
ATOM 1587 O O . GLU A 1 193 ? 16.526 -3.566 -16.634 1.00 90.81 193 GLU A O 1
ATOM 1592 N N . HIS A 1 194 ? 15.826 -1.925 -15.270 1.00 93.81 194 HIS A N 1
ATOM 1593 C CA . HIS A 1 194 ? 16.030 -2.702 -14.054 1.00 93.81 194 HIS A CA 1
ATOM 1594 C C . HIS A 1 194 ? 15.127 -3.945 -14.016 1.00 93.81 194 HIS A C 1
ATOM 1596 O O . HIS A 1 194 ? 15.609 -5.039 -13.731 1.00 93.81 194 HIS A O 1
ATOM 1602 N N . VAL A 1 195 ? 13.846 -3.813 -14.369 1.00 95.25 195 VAL A N 1
ATOM 1603 C CA . VAL A 1 195 ? 12.909 -4.947 -14.426 1.00 95.25 195 VAL A CA 1
ATOM 1604 C C . VAL A 1 195 ? 13.401 -6.018 -15.392 1.00 95.25 195 VAL A C 1
ATOM 1606 O O . VAL A 1 195 ? 13.437 -7.193 -15.044 1.00 95.25 195 VAL A O 1
ATOM 1609 N N . VAL A 1 196 ? 13.854 -5.621 -16.578 1.00 93.12 196 VAL A N 1
ATOM 1610 C CA . VAL A 1 196 ? 14.343 -6.565 -17.589 1.00 93.12 196 VAL A CA 1
ATOM 1611 C C . VAL A 1 196 ? 15.620 -7.268 -17.125 1.00 93.12 196 VAL A C 1
ATOM 1613 O O . VAL A 1 196 ? 15.775 -8.463 -17.368 1.00 93.12 196 VAL A O 1
ATOM 1616 N N . ARG A 1 197 ? 16.508 -6.581 -16.391 1.00 91.12 197 ARG A N 1
ATOM 1617 C CA . ARG A 1 197 ? 17.675 -7.228 -15.762 1.00 91.12 197 ARG A CA 1
ATOM 1618 C C . ARG A 1 197 ? 17.270 -8.278 -14.728 1.00 91.12 197 ARG A C 1
ATOM 1620 O O . ARG A 1 197 ? 17.907 -9.326 -14.678 1.00 91.12 197 ARG A O 1
ATOM 1627 N N . LEU A 1 198 ? 16.230 -8.015 -13.936 1.00 94.69 198 LEU A N 1
ATOM 1628 C CA . LEU A 1 198 ? 15.699 -8.986 -12.974 1.00 94.69 198 LEU A CA 1
ATOM 1629 C C . LEU A 1 198 ? 15.088 -10.198 -13.690 1.00 94.69 198 LEU A C 1
ATOM 1631 O O . LEU A 1 198 ? 15.383 -11.330 -13.319 1.00 94.69 198 LEU A O 1
ATOM 1635 N N . ILE A 1 199 ? 14.319 -9.975 -14.762 1.00 94.31 199 ILE A N 1
ATOM 1636 C CA . ILE A 1 199 ? 13.743 -11.061 -15.569 1.00 94.31 199 ILE A CA 1
ATOM 1637 C C . ILE A 1 199 ? 14.848 -11.922 -16.201 1.00 94.31 199 ILE A C 1
ATOM 1639 O O . ILE A 1 199 ? 14.780 -13.150 -16.149 1.00 94.31 199 ILE A O 1
ATOM 1643 N N . ALA A 1 200 ? 15.892 -11.298 -16.753 1.00 92.00 200 ALA A N 1
ATOM 1644 C CA . ALA A 1 200 ? 17.029 -12.007 -17.341 1.00 92.00 200 ALA A CA 1
ATOM 1645 C C . ALA A 1 200 ? 17.803 -12.831 -16.301 1.00 92.00 200 ALA A C 1
ATOM 1647 O O . ALA A 1 200 ? 18.203 -13.960 -16.583 1.00 92.00 200 ALA A O 1
ATOM 1648 N N . ALA A 1 201 ? 17.982 -12.293 -15.090 1.00 91.81 201 ALA A N 1
ATOM 1649 C CA . ALA A 1 201 ? 18.639 -13.004 -13.997 1.00 91.81 201 ALA A CA 1
ATOM 1650 C C . ALA A 1 201 ? 17.855 -14.251 -13.550 1.00 91.81 201 ALA A C 1
ATOM 1652 O O . ALA A 1 201 ? 18.469 -15.282 -13.288 1.00 91.81 201 ALA A O 1
ATOM 1653 N N . GLU A 1 202 ? 16.523 -14.166 -13.499 1.00 92.25 202 GLU A N 1
ATOM 1654 C CA . GLU A 1 202 ? 15.652 -15.270 -13.070 1.00 92.25 202 GLU A CA 1
ATOM 1655 C C . G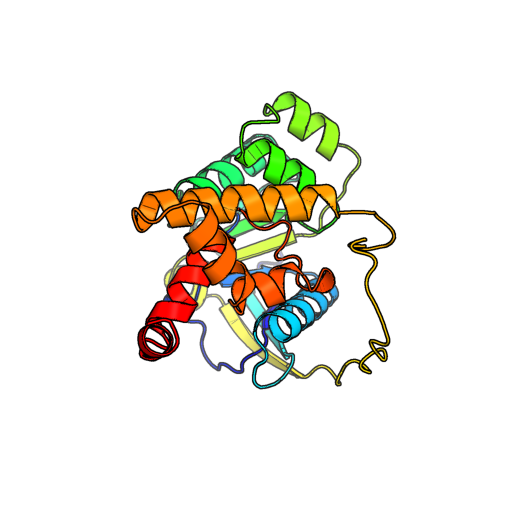LU A 1 202 ? 15.483 -16.344 -14.159 1.00 92.25 202 GLU A C 1
ATOM 1657 O O . GLU A 1 202 ? 15.522 -17.540 -13.883 1.00 92.25 202 GLU A O 1
ATOM 1662 N N . THR A 1 203 ? 15.311 -15.935 -15.419 1.00 92.31 203 THR A N 1
ATOM 1663 C CA . THR A 1 203 ? 15.007 -16.856 -16.532 1.00 92.31 203 THR A CA 1
ATOM 1664 C C . THR A 1 203 ? 16.247 -17.413 -17.232 1.00 92.31 203 THR A C 1
ATOM 1666 O O . THR A 1 203 ? 16.153 -18.404 -17.955 1.00 92.31 203 THR A O 1
ATOM 1669 N N . GLY A 1 204 ? 17.402 -16.757 -17.081 1.00 91.31 204 GLY A N 1
ATOM 1670 C CA . GLY A 1 204 ? 18.619 -17.056 -17.838 1.00 91.31 204 GLY A CA 1
ATOM 1671 C C . GLY A 1 204 ? 18.573 -16.645 -19.318 1.00 91.31 204 GLY A C 1
ATOM 1672 O O . GLY A 1 204 ? 19.518 -16.943 -20.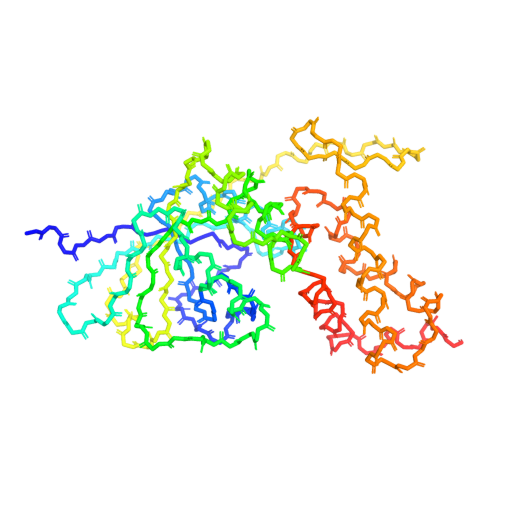052 1.00 91.31 204 GLY A O 1
ATOM 1673 N N . LYS A 1 205 ? 17.501 -15.978 -19.775 1.00 90.31 205 LYS A N 1
ATOM 1674 C CA . LYS A 1 205 ? 17.375 -15.448 -21.143 1.00 90.31 205 LYS A CA 1
ATOM 1675 C C . LYS A 1 205 ? 18.238 -14.197 -21.337 1.00 90.31 205 LYS A C 1
ATOM 1677 O O . LYS A 1 205 ? 18.708 -13.578 -20.380 1.00 90.31 205 LYS A O 1
ATOM 1682 N N . THR A 1 206 ? 18.451 -13.804 -22.594 1.00 87.00 206 THR A N 1
ATOM 1683 C CA . THR A 1 206 ? 19.177 -12.563 -22.890 1.00 87.00 206 THR A CA 1
ATOM 1684 C C . THR A 1 206 ? 18.358 -11.337 -22.482 1.00 87.00 206 THR A C 1
ATOM 1686 O O . THR A 1 206 ? 17.131 -11.396 -22.380 1.00 87.00 206 THR A O 1
ATOM 1689 N N . PHE A 1 207 ? 19.033 -10.206 -22.256 1.00 85.94 207 PHE A N 1
ATOM 1690 C CA . PHE A 1 207 ? 18.354 -8.946 -21.945 1.00 85.94 207 PHE A CA 1
ATOM 1691 C C . PHE A 1 207 ? 17.363 -8.548 -23.048 1.00 85.94 207 PHE A C 1
ATOM 1693 O O . PHE A 1 207 ? 16.258 -8.128 -22.730 1.00 85.94 207 PHE A O 1
ATOM 1700 N N . ASP A 1 208 ? 17.731 -8.716 -24.322 1.00 71.81 208 ASP A N 1
ATOM 1701 C CA . ASP A 1 208 ? 16.888 -8.325 -25.457 1.00 71.81 208 ASP A CA 1
ATOM 1702 C C . ASP A 1 208 ? 15.631 -9.199 -25.566 1.00 71.81 208 ASP A C 1
ATOM 1704 O O . ASP A 1 208 ? 14.538 -8.670 -25.777 1.00 71.81 208 ASP A O 1
ATOM 1708 N N . ASP A 1 209 ? 15.756 -10.511 -25.339 1.00 74.75 209 ASP A N 1
ATOM 1709 C CA . ASP A 1 209 ? 14.601 -11.421 -25.302 1.00 74.75 209 ASP A CA 1
ATOM 1710 C C . ASP A 1 209 ? 13.661 -11.055 -24.145 1.00 74.75 209 ASP A C 1
ATOM 1712 O O . ASP A 1 209 ? 12.448 -10.933 -24.326 1.00 74.75 209 ASP A O 1
ATOM 1716 N N . CYS A 1 210 ? 14.223 -10.791 -22.960 1.00 89.12 210 CYS A N 1
ATOM 1717 C CA . CYS A 1 210 ? 13.448 -10.361 -21.796 1.00 89.12 210 CYS A CA 1
ATOM 1718 C C . CYS A 1 210 ? 12.788 -8.997 -22.017 1.00 89.12 210 CYS A C 1
ATOM 1720 O O . CYS A 1 210 ? 11.665 -8.779 -21.570 1.00 89.12 210 CYS A O 1
ATOM 1722 N N . LEU A 1 211 ? 13.465 -8.071 -22.702 1.00 83.19 211 LEU A N 1
ATOM 1723 C CA . LEU A 1 211 ? 12.925 -6.757 -23.042 1.00 83.19 211 LEU A CA 1
ATOM 1724 C C . LEU A 1 211 ? 11.725 -6.904 -23.979 1.00 83.19 211 LEU A C 1
ATOM 1726 O O . LEU A 1 211 ? 10.689 -6.276 -23.758 1.00 83.19 211 LEU A O 1
ATOM 1730 N N . TYR A 1 212 ? 11.861 -7.757 -24.996 1.00 79.19 212 TYR A N 1
ATOM 1731 C CA . TYR A 1 212 ? 10.798 -8.060 -25.946 1.00 79.19 212 TYR A CA 1
ATOM 1732 C C . TYR A 1 212 ? 9.575 -8.676 -25.255 1.00 79.19 212 TYR A C 1
ATOM 1734 O O . TYR A 1 212 ? 8.447 -8.222 -25.463 1.00 79.19 212 TYR A O 1
ATOM 1742 N N . GLU A 1 213 ? 9.794 -9.667 -24.390 1.00 86.25 213 GLU A N 1
ATOM 1743 C CA . GLU A 1 213 ? 8.739 -10.301 -23.595 1.00 86.25 213 GLU A CA 1
ATOM 1744 C C . GLU A 1 213 ? 8.079 -9.311 -22.633 1.00 86.25 213 GLU A C 1
ATOM 1746 O O . GLU A 1 213 ? 6.849 -9.257 -22.538 1.00 86.25 213 GLU A O 1
ATOM 1751 N N . PHE A 1 214 ? 8.879 -8.487 -21.952 1.00 91.38 214 PHE A N 1
ATOM 1752 C CA . PHE A 1 214 ? 8.377 -7.487 -21.022 1.00 91.38 214 PHE A CA 1
ATOM 1753 C C . PHE A 1 214 ? 7.502 -6.455 -21.734 1.00 91.38 214 PHE A C 1
ATOM 1755 O O . PHE A 1 214 ? 6.403 -6.180 -21.260 1.00 91.38 214 PHE A O 1
ATOM 1762 N N . TYR A 1 215 ? 7.896 -5.956 -22.908 1.00 86.94 215 TYR A N 1
ATOM 1763 C CA . TYR A 1 215 ? 7.089 -5.003 -23.683 1.00 86.94 215 TYR A CA 1
ATOM 1764 C C . TYR A 1 215 ? 5.719 -5.530 -24.123 1.00 86.94 215 TYR A C 1
ATOM 1766 O O . TYR A 1 215 ? 4.824 -4.734 -24.405 1.00 86.94 215 TYR A O 1
ATOM 1774 N N . ARG A 1 216 ? 5.524 -6.851 -24.155 1.00 85.00 216 ARG A N 1
ATOM 1775 C CA . ARG A 1 216 ? 4.241 -7.494 -24.490 1.00 85.00 216 ARG A CA 1
ATOM 1776 C C . ARG A 1 216 ? 3.417 -7.890 -23.260 1.00 85.00 216 ARG A C 1
ATOM 1778 O O . ARG A 1 216 ? 2.354 -8.498 -23.405 1.00 85.00 216 ARG A O 1
ATOM 1785 N N . SER A 1 217 ? 3.903 -7.572 -22.064 1.00 89.31 217 SER A N 1
ATOM 1786 C CA . SER A 1 217 ? 3.234 -7.893 -20.805 1.00 89.31 217 SER A CA 1
ATOM 1787 C C . SER A 1 217 ? 2.206 -6.829 -20.406 1.00 89.31 217 SER A C 1
ATOM 1789 O O . SER A 1 217 ? 2.376 -5.631 -20.662 1.00 89.31 217 SER A O 1
ATOM 1791 N N . LYS A 1 218 ? 1.161 -7.254 -19.693 1.00 88.56 218 LYS A N 1
ATOM 1792 C CA . LYS A 1 218 ? 0.239 -6.362 -18.972 1.00 88.56 218 LYS A CA 1
ATOM 1793 C C . LYS A 1 218 ? 0.973 -5.568 -17.891 1.00 88.56 218 LYS A C 1
ATOM 1795 O O . LYS A 1 218 ? 0.582 -4.435 -17.599 1.00 88.56 218 LYS A O 1
ATOM 1800 N N . ALA A 1 219 ? 2.036 -6.130 -17.306 1.00 90.62 219 ALA A N 1
ATOM 1801 C CA . ALA A 1 219 ? 2.889 -5.416 -16.355 1.00 90.62 219 ALA A CA 1
ATOM 1802 C C . ALA A 1 219 ? 3.510 -4.156 -16.988 1.00 90.62 219 ALA A C 1
ATOM 1804 O O . ALA A 1 219 ? 3.445 -3.074 -16.397 1.00 90.62 219 ALA A O 1
ATOM 1805 N N . TYR A 1 220 ? 4.028 -4.259 -18.216 1.00 90.69 220 TYR A N 1
ATOM 1806 C CA . TYR A 1 220 ? 4.539 -3.110 -18.968 1.00 90.69 220 TYR A CA 1
ATOM 1807 C C . TYR A 1 220 ? 3.426 -2.152 -19.405 1.00 90.69 220 TYR A C 1
ATOM 1809 O O . TYR A 1 220 ? 3.558 -0.945 -19.212 1.00 90.69 220 TYR A O 1
ATOM 1817 N N . GLU A 1 221 ? 2.293 -2.661 -19.895 1.00 87.62 221 GLU A N 1
ATOM 1818 C CA . GLU A 1 221 ? 1.139 -1.812 -20.235 1.00 87.62 221 GLU A CA 1
ATOM 1819 C C . GLU A 1 221 ? 0.683 -0.970 -19.024 1.00 87.62 221 GLU A C 1
ATOM 1821 O O . GLU A 1 221 ? 0.377 0.219 -19.137 1.00 87.62 221 GLU A O 1
ATOM 1826 N N . THR A 1 222 ? 0.689 -1.568 -17.831 1.00 88.38 222 THR A N 1
ATOM 1827 C CA . THR A 1 222 ? 0.354 -0.889 -16.572 1.00 88.38 222 THR A CA 1
ATOM 1828 C C . THR A 1 222 ? 1.425 0.119 -16.163 1.00 88.38 222 THR A C 1
ATOM 1830 O O . THR A 1 222 ? 1.085 1.204 -15.686 1.00 88.38 222 THR A O 1
ATOM 1833 N N . LEU A 1 223 ? 2.706 -0.199 -16.378 1.00 89.06 223 LEU A N 1
ATOM 1834 C CA . LEU A 1 223 ? 3.833 0.709 -16.151 1.00 89.06 223 LEU A CA 1
ATOM 1835 C C . LEU A 1 223 ? 3.716 1.995 -16.984 1.00 89.06 223 LEU A C 1
ATOM 1837 O O . LEU A 1 223 ? 3.997 3.078 -16.473 1.00 89.06 223 LEU A O 1
ATOM 1841 N N . GLN A 1 224 ? 3.258 1.888 -18.234 1.00 85.06 224 GLN A N 1
ATOM 1842 C CA . GLN A 1 224 ? 3.081 3.032 -19.136 1.00 85.06 224 GLN A CA 1
ATOM 1843 C C . GLN A 1 224 ? 1.901 3.936 -18.756 1.00 85.06 224 GLN A C 1
ATOM 1845 O O . GLN A 1 224 ? 1.922 5.138 -19.030 1.00 85.06 224 GLN A O 1
ATOM 1850 N N . LYS A 1 225 ? 0.870 3.383 -18.108 1.00 87.06 225 LYS A N 1
ATOM 1851 C CA . LYS A 1 225 ? -0.263 4.153 -17.578 1.00 87.06 225 LYS A CA 1
ATOM 1852 C C . LYS A 1 225 ? 0.205 4.912 -16.338 1.00 87.06 225 LYS A C 1
ATOM 1854 O O . LYS A 1 225 ? 0.090 4.399 -15.236 1.00 87.06 225 LYS A O 1
ATOM 1859 N N . THR A 1 226 ? 0.717 6.133 -16.483 1.00 82.75 226 THR A N 1
ATOM 1860 C CA . THR A 1 226 ? 1.358 6.878 -15.375 1.00 82.75 226 THR A CA 1
ATOM 1861 C C . THR A 1 226 ? 0.460 7.070 -14.145 1.00 82.75 226 THR A C 1
ATOM 1863 O O . THR A 1 226 ? 0.949 7.017 -13.015 1.00 82.75 226 THR A O 1
ATOM 1866 N N . GLY A 1 227 ? -0.859 7.196 -14.340 1.00 79.25 227 GLY A N 1
ATOM 1867 C CA . GLY A 1 227 ? -1.861 7.227 -13.264 1.00 79.25 227 GLY A CA 1
ATOM 1868 C C . GLY A 1 227 ? -1.980 5.924 -12.462 1.00 79.25 227 GLY A C 1
ATOM 1869 O O . GLY A 1 227 ? -2.531 5.922 -11.371 1.00 79.25 227 GLY A O 1
ATOM 1870 N N . SER A 1 228 ? -1.421 4.817 -12.954 1.00 82.62 228 SER A N 1
ATOM 1871 C CA . SER A 1 228 ? -1.321 3.571 -12.203 1.00 82.62 228 SER A CA 1
ATOM 1872 C C . SER A 1 228 ? -0.341 3.689 -11.034 1.00 82.62 228 SER A C 1
ATOM 1874 O O . SER A 1 228 ? -0.484 2.943 -10.080 1.00 82.62 228 SER A O 1
ATOM 1876 N N . LEU A 1 229 ? 0.636 4.604 -11.056 1.00 84.94 229 LEU A N 1
ATOM 1877 C CA . LEU A 1 229 ? 1.766 4.682 -10.107 1.00 84.94 229 LEU A CA 1
ATOM 1878 C C . LEU A 1 229 ? 2.700 3.460 -10.098 1.00 84.94 229 LEU A C 1
ATOM 1880 O O . LEU A 1 229 ? 3.604 3.376 -9.269 1.00 84.94 229 LEU A O 1
ATOM 1884 N N . MET A 1 230 ? 2.527 2.521 -11.029 1.00 86.88 230 MET A N 1
ATOM 1885 C CA . MET A 1 230 ? 3.372 1.329 -11.146 1.00 86.88 230 MET A CA 1
ATOM 1886 C C . MET A 1 230 ? 4.852 1.686 -11.382 1.00 86.88 230 MET A C 1
ATOM 1888 O O . MET A 1 230 ? 5.751 0.959 -10.971 1.00 86.88 230 MET A O 1
ATOM 1892 N N . TRP A 1 231 ? 5.111 2.845 -11.991 1.00 87.00 231 TRP A N 1
ATOM 1893 C CA . TRP A 1 231 ? 6.451 3.379 -12.245 1.00 87.00 231 TRP A CA 1
ATOM 1894 C C . TRP A 1 231 ? 7.251 3.715 -10.987 1.00 87.00 231 TRP A C 1
ATOM 1896 O O . TRP A 1 231 ? 8.479 3.765 -11.057 1.00 87.00 231 TRP A O 1
ATOM 1906 N N . ALA A 1 232 ? 6.594 3.892 -9.843 1.00 85.06 232 ALA A N 1
ATOM 1907 C CA . ALA A 1 232 ? 7.274 4.202 -8.592 1.00 85.06 232 ALA A CA 1
ATOM 1908 C C . ALA A 1 232 ? 7.140 3.115 -7.506 1.00 85.06 232 ALA A C 1
ATOM 1910 O O . ALA A 1 232 ? 7.717 3.242 -6.424 1.00 85.06 232 ALA A O 1
ATOM 1911 N N . GLU A 1 233 ? 6.531 1.975 -7.847 1.00 87.94 233 GLU A N 1
ATOM 1912 C CA . GLU A 1 233 ? 6.775 0.700 -7.158 1.00 87.94 233 GLU A CA 1
ATOM 1913 C C . GLU A 1 233 ? 8.230 0.229 -7.381 1.00 87.94 233 GLU A C 1
ATOM 1915 O O . GLU A 1 233 ? 8.943 0.756 -8.241 1.00 87.94 233 GLU A O 1
ATOM 1920 N N . SER A 1 234 ? 8.719 -0.763 -6.627 1.00 85.38 234 SER A N 1
ATOM 1921 C CA . SER A 1 234 ? 10.081 -1.299 -6.821 1.00 85.38 234 SER A CA 1
ATOM 1922 C C . SER A 1 234 ? 10.219 -2.060 -8.155 1.00 85.38 234 SER A C 1
ATOM 1924 O O . SER A 1 234 ? 9.223 -2.476 -8.745 1.00 85.38 234 SER A O 1
ATOM 1926 N N . ALA A 1 235 ? 11.444 -2.214 -8.677 1.00 89.50 235 ALA A N 1
ATOM 1927 C CA . ALA A 1 235 ? 11.640 -2.981 -9.918 1.00 89.50 235 ALA A CA 1
ATOM 1928 C C . ALA A 1 235 ? 11.309 -4.466 -9.705 1.00 89.50 235 ALA A C 1
ATOM 1930 O O . ALA A 1 235 ? 10.702 -5.098 -10.560 1.00 89.50 235 ALA A O 1
ATOM 1931 N N . GLU A 1 236 ? 11.624 -4.984 -8.523 1.00 88.69 236 GLU A N 1
ATOM 1932 C CA . GLU A 1 236 ? 11.283 -6.330 -8.082 1.00 88.69 236 GLU A CA 1
ATOM 1933 C C . GLU A 1 236 ? 9.770 -6.523 -8.036 1.00 88.69 236 GLU A C 1
ATOM 1935 O O . GLU A 1 236 ? 9.284 -7.533 -8.517 1.00 88.69 236 GLU A O 1
ATOM 1940 N N . PHE A 1 237 ? 9.011 -5.542 -7.537 1.00 88.62 237 PHE A N 1
ATOM 1941 C CA . PHE A 1 237 ? 7.551 -5.618 -7.546 1.00 88.62 237 PHE A CA 1
ATOM 1942 C C . PHE A 1 237 ? 6.995 -5.665 -8.977 1.00 88.62 237 PHE A C 1
ATOM 1944 O O . PHE A 1 237 ? 6.111 -6.464 -9.266 1.00 88.62 237 PHE A O 1
ATOM 1951 N N . VAL A 1 238 ? 7.518 -4.846 -9.896 1.00 92.62 238 VAL A N 1
ATOM 1952 C CA . VAL A 1 238 ? 7.094 -4.886 -11.308 1.00 92.62 238 VAL A CA 1
ATOM 1953 C C . VAL A 1 238 ? 7.467 -6.224 -11.966 1.00 92.62 238 VAL A C 1
ATOM 1955 O O . VAL A 1 238 ? 6.659 -6.768 -12.718 1.00 92.62 238 VAL A O 1
ATOM 1958 N N . ALA A 1 239 ? 8.647 -6.776 -11.669 1.00 92.44 239 ALA A N 1
ATOM 1959 C CA . ALA A 1 239 ? 9.062 -8.096 -12.146 1.00 92.44 239 ALA A CA 1
ATOM 1960 C C . ALA A 1 239 ? 8.174 -9.219 -11.573 1.00 92.44 239 ALA A C 1
ATOM 1962 O O . ALA A 1 239 ? 7.751 -10.103 -12.314 1.00 92.44 239 ALA A O 1
ATOM 1963 N N . ASP A 1 240 ? 7.810 -9.147 -10.289 1.00 90.81 240 ASP A N 1
ATOM 1964 C CA . ASP A 1 240 ? 6.888 -10.091 -9.646 1.00 90.81 240 ASP A CA 1
ATOM 1965 C C . ASP A 1 240 ? 5.502 -10.069 -10.327 1.00 90.81 240 ASP A C 1
ATOM 1967 O O . ASP A 1 240 ? 4.878 -11.116 -10.512 1.00 90.81 240 ASP A O 1
ATOM 1971 N N . GLU A 1 241 ? 5.008 -8.892 -10.739 1.00 91.94 241 GLU A N 1
ATOM 1972 C CA . GLU A 1 241 ? 3.760 -8.777 -11.511 1.00 91.94 241 GLU A CA 1
ATOM 1973 C C . GLU A 1 241 ? 3.892 -9.360 -12.926 1.00 91.94 241 GLU A C 1
ATOM 1975 O O . GLU A 1 241 ? 2.959 -10.017 -13.388 1.00 91.94 241 GLU A O 1
ATOM 1980 N N . PHE A 1 242 ? 5.042 -9.179 -13.589 1.00 93.38 242 PHE A N 1
ATOM 1981 C CA . PHE A 1 242 ? 5.337 -9.830 -14.870 1.00 93.38 242 PHE A CA 1
ATOM 1982 C C . PHE A 1 242 ? 5.283 -11.357 -14.734 1.00 93.38 242 PHE A C 1
ATOM 1984 O O . PHE A 1 242 ? 4.542 -12.006 -15.464 1.00 93.38 242 PHE A O 1
ATOM 1991 N N . PHE A 1 243 ? 5.983 -11.948 -13.764 1.00 91.19 243 PHE A N 1
ATOM 1992 C CA . PHE A 1 243 ? 5.980 -13.405 -13.593 1.00 91.19 243 PHE A CA 1
ATOM 1993 C C . PHE A 1 243 ? 4.612 -13.963 -13.195 1.00 91.19 243 PHE A C 1
ATOM 1995 O O . PHE A 1 243 ? 4.248 -15.062 -13.619 1.00 91.19 243 PHE A O 1
ATOM 2002 N N . ARG A 1 244 ? 3.819 -13.208 -12.424 1.00 86.25 244 ARG A N 1
ATOM 2003 C CA . ARG A 1 244 ? 2.455 -13.621 -12.073 1.00 86.25 244 ARG A CA 1
ATOM 2004 C C . ARG A 1 244 ? 1.543 -13.692 -13.294 1.00 86.25 244 ARG A C 1
ATOM 2006 O O . ARG A 1 244 ? 0.783 -14.645 -13.410 1.00 86.25 244 ARG A O 1
ATOM 2013 N N . GLU A 1 245 ? 1.652 -12.733 -14.212 1.00 85.81 245 GLU A N 1
ATOM 2014 C CA . GLU A 1 245 ? 0.913 -12.767 -15.477 1.00 85.81 245 GLU A CA 1
ATOM 2015 C C . GLU A 1 245 ? 1.187 -14.059 -16.263 1.00 85.81 245 GLU A C 1
ATOM 2017 O O . GLU A 1 245 ? 0.249 -14.673 -16.764 1.00 85.81 245 GLU A O 1
ATOM 2022 N N . TYR A 1 246 ? 2.449 -14.496 -16.330 1.00 72.88 246 TYR A N 1
ATOM 2023 C CA . TYR A 1 246 ? 2.831 -15.741 -17.010 1.00 72.88 246 TYR A CA 1
ATOM 2024 C C . TYR A 1 246 ? 2.319 -16.996 -16.291 1.00 72.88 246 TYR A C 1
ATOM 2026 O O . TYR A 1 246 ? 1.961 -17.974 -16.943 1.00 72.88 246 TYR A O 1
ATOM 2034 N N . ALA A 1 247 ? 2.252 -16.980 -14.957 1.00 75.50 247 ALA A N 1
ATOM 2035 C CA . ALA A 1 247 ? 1.707 -18.095 -14.182 1.00 75.50 247 ALA A CA 1
ATOM 2036 C C . ALA A 1 247 ? 0.183 -18.259 -14.357 1.00 75.50 247 ALA A C 1
ATOM 2038 O O . ALA A 1 247 ? -0.334 -19.369 -14.226 1.00 75.50 247 ALA A O 1
ATOM 2039 N N . GLU A 1 248 ? -0.532 -17.167 -14.639 1.00 70.12 248 GLU A N 1
ATOM 2040 C CA . GLU A 1 248 ? -1.987 -17.154 -14.840 1.00 70.12 248 GLU A CA 1
ATOM 2041 C C . GLU A 1 248 ? -2.406 -17.492 -16.286 1.00 70.12 248 GLU A C 1
ATOM 2043 O O . GLU A 1 248 ? -3.546 -17.907 -16.497 1.00 70.12 248 GLU A O 1
ATOM 2048 N N . ASP A 1 249 ? -1.504 -17.360 -17.268 1.00 61.41 249 ASP A N 1
ATOM 2049 C CA . ASP A 1 249 ? -1.752 -17.657 -18.690 1.00 61.41 249 ASP A CA 1
ATOM 2050 C C . ASP A 1 249 ? -0.529 -18.330 -19.366 1.00 61.41 249 ASP A C 1
ATOM 2052 O O . ASP A 1 249 ? 0.229 -17.683 -20.099 1.00 61.41 249 ASP A O 1
ATOM 2056 N N . PRO A 1 250 ? -0.307 -19.639 -19.125 1.00 53.50 250 PRO A N 1
ATOM 2057 C CA . PRO A 1 250 ? 0.858 -20.365 -19.638 1.00 53.50 250 PRO A CA 1
ATOM 2058 C C . PRO A 1 250 ? 0.837 -20.592 -21.160 1.00 53.50 250 PRO A C 1
ATOM 2060 O O . PRO A 1 250 ? 1.867 -20.928 -21.742 1.00 53.50 250 PRO A O 1
ATOM 2063 N N . ASP A 1 251 ? -0.298 -20.396 -21.843 1.00 50.72 251 ASP A N 1
ATOM 2064 C CA . ASP A 1 251 ? -0.378 -20.561 -23.302 1.00 50.72 251 ASP A CA 1
ATOM 2065 C C . ASP A 1 251 ? 0.289 -19.402 -24.075 1.00 50.72 251 ASP A C 1
ATOM 2067 O O . ASP A 1 251 ? 0.553 -19.549 -25.272 1.00 50.72 251 ASP A O 1
ATOM 2071 N N . LYS A 1 252 ? 0.690 -18.306 -23.404 1.00 52.44 252 LYS A N 1
ATOM 2072 C CA . LYS A 1 252 ? 1.570 -17.274 -23.989 1.00 52.44 252 LYS A CA 1
ATOM 2073 C C . LYS A 1 252 ? 2.958 -17.795 -24.385 1.00 52.44 252 LYS A C 1
ATOM 2075 O O . LYS A 1 252 ? 3.584 -17.188 -25.251 1.00 52.44 252 LYS A O 1
ATOM 2080 N N . GLU A 1 253 ? 3.425 -18.925 -23.838 1.00 45.75 253 GLU A N 1
ATOM 2081 C CA . GLU A 1 253 ? 4.665 -19.575 -24.307 1.00 45.75 253 GLU A CA 1
ATOM 2082 C C . GLU A 1 253 ? 4.565 -20.056 -25.766 1.00 45.75 253 GLU A C 1
ATOM 2084 O O . GLU A 1 253 ? 5.579 -20.148 -26.455 1.00 45.75 253 GLU A O 1
ATOM 2089 N N . LYS A 1 254 ? 3.358 -20.359 -26.267 1.00 40.00 254 LYS A N 1
ATOM 2090 C CA . LYS A 1 254 ? 3.175 -21.009 -27.578 1.00 40.00 254 LYS A CA 1
ATOM 2091 C C . LYS A 1 254 ? 3.018 -20.049 -28.754 1.00 40.00 254 LYS A C 1
ATOM 2093 O O . LYS A 1 254 ? 3.100 -20.499 -29.891 1.00 40.00 254 LYS A O 1
ATOM 2098 N N . GLU A 1 255 ? 2.822 -18.753 -28.514 1.00 34.84 255 GLU A N 1
ATOM 2099 C CA . GLU A 1 255 ? 2.828 -17.735 -29.581 1.00 34.84 255 GLU A CA 1
ATOM 2100 C C . GLU A 1 255 ? 4.239 -17.198 -29.898 1.00 34.84 255 GLU A C 1
ATOM 2102 O O . GLU A 1 255 ? 4.380 -16.321 -30.751 1.00 34.84 255 GLU A O 1
ATOM 2107 N N . VAL A 1 256 ? 5.280 -17.704 -29.223 1.00 41.25 256 VAL A N 1
ATOM 2108 C CA . VAL A 1 256 ? 6.664 -17.193 -29.311 1.00 41.25 256 VAL A CA 1
ATOM 2109 C C . VAL A 1 256 ? 7.666 -18.256 -29.811 1.00 41.25 256 VAL A C 1
ATOM 2111 O O . VAL A 1 256 ? 8.874 -18.046 -29.738 1.00 41.25 256 VAL A O 1
ATOM 2114 N N . LEU A 1 257 ? 7.196 -19.377 -30.377 1.00 33.81 257 LEU A N 1
ATOM 2115 C CA . LEU A 1 257 ? 8.037 -20.329 -31.126 1.00 33.81 257 LEU A CA 1
ATOM 2116 C C . LEU A 1 257 ? 7.807 -20.235 -32.637 1.00 33.81 257 LEU A C 1
ATOM 2118 O O . LEU A 1 257 ? 6.631 -20.290 -33.061 1.00 33.81 257 LEU A O 1
#

Organism: NCBI:txid1727145

pLDDT: mean 86.06, std 14.89, range [32.16, 98.38]

Sequence (257 aa):
MQNEIYLYHGTNVKFDQVDLSFSKDKRDFGRGFYTTTFREQAEGWAENMYIRYGGEGRFVMEFKLQLTEELSVMKYPGLTSEWLSMIKDNRLYGGIQHTYDIVIGPVADDNIMRTIALYVAGIYNQETALEQLRPFQAHDQISLHTQKALKYLTYLGRKELKPVKAQSMEESMKTLYCYRDQDITLDILMKVEHVVRLIAAETGKTFDDCLYEFYRSKAYETLQKTGSLMWAESAEFVADEFFREYAEDPDKEKEVL

Radius of gyration: 19.13 Å; chains: 1; bounding box: 42×41×56 Å

InterPro domains:
  IPR025051 Protein of unknown function DUF3990 [PF13151] (6-155)

Secondary structure (DSSP, 8-state):
---EEEEEEEESS--SS--GGGPPSS-TTSSSEEEBS-HHHHHHHHHHHHHHH--S--EEEEEEEE--TTS-EEE--SS-HHHHHHHHHHHHH-S--S--SEEEEE---TTTHHHHHHHHTTSS-HHHHHHHHTT----EEEEE-SHHHHTTEEEEEEEEPPPPP------------EETTEE-HHHHHHHHHHHHHHHHHHH---HHHHHHHHHTSHHHHHHH-GGG-GGGS-HHHHHHHHHHHHHH-GGGGGG--

Foldseek 3Di:
DPQKAKKKAKAQEDDDADDQVPFDKLALQAGFGKIFSDHVVNQLVNVLNCLLPNHPAIKIWIKMFGHDPVFFEAEDPADDLVSLVSSLCRNVVIHGPDDGQKYKYFDCDPQLLQLSQCCSVVVDPSVRSCVSCVVDDGGMMMTGNDPVRRVRMGTDDMDGDDDDPPDPDDDDDDQFQDDPNDGCSVLLVVLLQLLLVVVCVVVVDDSVVSSVLLCPASLNVLSSVVSSVSSSRHSVSSNVNSVVRCVVPVCVVVVPD